Protein AF-A0A4E9FHP2-F1 (afdb_monomer)

Foldseek 3Di:
DAQPPDPVSVVVVLVCVLVVNDDLVNQFHQPFFDDPVRHGDGDPVVSVVRSVVSVVVNVVVVVVVVVVVVVVVVVVVVVCVVCVVVVVVVVVVVVVVVVVDPQCVDDPPCSVVVCVVVVVVQVPDPQWDQDPPVGTDGVCVVDPDPVVVVVVVVVVVVVVVVVVVVVVVVVVVVVVVVVVVVVVVVVVVCVPPDPPPPDDPDPDDDDDDDDD

Secondary structure (DSSP, 8-state):
--TTSSHHHHHHHHHHHHTT---GGGG--EEEEETTTTEEEE-HHHHHHHHHHHHHHHHHHHHHHHHHHHHHHHHHHHHHHHHHHHHHHHHHHHHHHHHHSGGGSS-TTTHHHHHHHHHHHHHH-TTEE--SSSS-EEHHHHS--HHHHHHHHHHHHHHHHHHHHHHHHHHHHHHHHHHHHHHHHHHHHHHHS-----S--PPP--------

Sequence (212 aa):
MLKFCSIGITFRNLYWSFYGYLAPWDYKLVVGNAGPNQEPIEHPLTNYAGEITIAIFHIAVVITLLNLMISMLVRTADTVLKNEDQEWKFTRCQIYSEYFDWFTAIPPPFNLIYNTTCGLYRLFSNKFKFVYPDLWIPVQIWNPSVNDVIEQDFLYLKLMRLLFERYRFAEEYHYQTAMKDDADRFIYKEKHTRPLLSFMNSPPISHKMITY

InterPro domains:
  IPR002153 Transient receptor potential channel, canonical [PR01097] (55-76)
  IPR002153 Transient receptor potential channel, canonical [PR01097] (77-90)
  IPR002153 Transient receptor potential channel, canonical [PR01097] (105-118)
  IPR002153 Transient receptor potential channel, canonical [PTHR10117] (4-183)

Solvent-accessible surface area (backbone atoms only — not comparable to full-atom values): 12732 Å² total; per-residue (Å²): 130,79,61,76,78,44,74,70,49,33,50,54,49,51,54,45,36,75,78,63,73,57,56,84,87,71,62,73,50,69,88,49,59,51,72,98,81,54,44,75,41,81,47,68,71,59,31,55,54,49,53,52,52,53,51,50,50,51,53,51,51,52,54,52,51,52,54,49,51,52,53,52,50,52,57,51,48,57,57,46,64,76,43,42,69,61,54,51,50,49,53,52,50,51,56,51,54,58,56,70,40,82,86,53,80,46,63,85,79,58,32,62,62,52,53,53,53,51,50,51,54,45,72,76,33,94,57,48,44,79,45,87,89,62,60,75,38,50,46,60,75,78,61,56,59,70,66,60,53,53,51,50,50,52,52,49,54,53,50,50,52,52,51,50,50,52,48,51,54,52,50,55,49,49,54,53,49,53,53,47,53,53,50,53,51,50,54,53,48,57,73,72,43,78,83,77,88,82,78,82,95,68,82,86,85,86,78,83,91,82,84,135

pLDDT: mean 81.8, std 13.97, range [37.59, 98.12]

Mean predicted aligned error: 14.04 Å

Radius of gyration: 41.47 Å; Cα contacts (8 Å, |Δi|>4): 79; chains: 1; bounding box: 96×74×126 Å

Organism: Brugia malayi (NCBI:txid6279)

Structure (mmCIF, N/CA/C/O backbone):
data_AF-A0A4E9FHP2-F1
#
_entry.id   AF-A0A4E9FHP2-F1
#
loop_
_atom_site.group_PDB
_atom_site.id
_atom_site.type_symbol
_atom_site.label_atom_id
_atom_site.label_alt_id
_atom_site.label_comp_id
_atom_site.label_asym_id
_atom_site.label_entity_id
_atom_site.label_seq_id
_atom_site.pdbx_PDB_ins_code
_atom_site.Cartn_x
_atom_site.Cartn_y
_atom_site.Cartn_z
_atom_site.occupancy
_atom_site.B_iso_or_equiv
_atom_site.auth_seq_id
_atom_site.auth_comp_id
_atom_site.auth_asym_id
_atom_site.auth_atom_id
_atom_site.pdbx_PDB_model_num
ATOM 1 N N . MET A 1 1 ? 8.405 -4.512 -46.852 1.00 48.81 1 MET A N 1
ATOM 2 C CA . MET A 1 1 ? 7.602 -3.462 -46.182 1.00 48.81 1 MET A CA 1
ATOM 3 C C . MET A 1 1 ? 8.559 -2.581 -45.391 1.00 48.81 1 MET A C 1
ATOM 5 O O . MET A 1 1 ? 9.279 -3.116 -44.560 1.00 48.81 1 MET A O 1
ATOM 9 N N . LEU A 1 2 ? 8.646 -1.281 -45.690 1.00 58.31 2 LEU A N 1
ATOM 10 C CA . LEU A 1 2 ? 9.602 -0.374 -45.038 1.00 58.31 2 LEU A CA 1
ATOM 11 C C . LEU A 1 2 ? 9.199 -0.145 -43.574 1.00 58.31 2 LEU A C 1
ATOM 13 O O . LEU A 1 2 ? 8.219 0.545 -43.296 1.00 58.31 2 LEU A O 1
ATOM 17 N N . LYS A 1 3 ? 9.943 -0.738 -42.636 1.00 67.06 3 LYS A N 1
ATOM 18 C CA . LYS A 1 3 ? 9.635 -0.688 -41.197 1.00 67.06 3 LYS A CA 1
ATOM 19 C C . LYS A 1 3 ? 9.944 0.671 -40.552 1.00 67.06 3 LYS A C 1
ATOM 21 O O . LYS A 1 3 ? 9.362 0.988 -39.522 1.00 67.06 3 LYS A O 1
ATOM 26 N N . PHE A 1 4 ? 10.780 1.501 -41.177 1.00 73.19 4 PHE A N 1
ATOM 27 C CA . PHE A 1 4 ? 11.223 2.789 -40.621 1.00 73.19 4 PHE A CA 1
ATOM 28 C C . PHE A 1 4 ? 10.957 3.976 -41.560 1.00 73.19 4 PHE A C 1
ATOM 30 O O . PHE A 1 4 ? 11.774 4.878 -41.684 1.00 73.19 4 PHE A O 1
ATOM 37 N N . CYS A 1 5 ? 9.818 3.962 -42.264 1.00 75.38 5 CYS A N 1
ATOM 38 C CA . CYS A 1 5 ? 9.463 4.999 -43.246 1.00 75.38 5 CYS A CA 1
ATOM 39 C C . CYS A 1 5 ? 8.713 6.200 -42.638 1.00 75.38 5 CYS A C 1
ATOM 41 O O . CYS A 1 5 ? 8.875 7.327 -43.094 1.00 75.38 5 CYS A O 1
ATOM 43 N N . SER A 1 6 ? 7.903 5.979 -41.600 1.00 83.62 6 SER A N 1
ATOM 44 C CA . SER A 1 6 ? 7.114 7.027 -40.941 1.00 83.62 6 SER A CA 1
ATOM 45 C C . SER A 1 6 ? 7.322 6.973 -39.437 1.00 83.62 6 SER A C 1
ATOM 47 O O . SER A 1 6 ? 7.397 5.883 -38.871 1.00 83.62 6 SER A O 1
ATOM 49 N N . ILE A 1 7 ? 7.347 8.138 -38.785 1.00 87.25 7 ILE A N 1
ATOM 50 C CA . ILE A 1 7 ? 7.563 8.266 -37.339 1.00 87.25 7 ILE A CA 1
ATOM 51 C C . ILE A 1 7 ? 6.613 7.381 -36.517 1.00 87.25 7 ILE A C 1
ATOM 53 O O . ILE A 1 7 ? 7.047 6.724 -35.575 1.00 87.25 7 ILE A O 1
ATOM 57 N N . GLY A 1 8 ? 5.339 7.277 -36.913 1.00 87.75 8 GLY A N 1
ATOM 58 C CA . GLY A 1 8 ? 4.358 6.443 -36.209 1.00 87.75 8 GLY A CA 1
ATOM 59 C C . GLY A 1 8 ? 4.610 4.940 -36.372 1.00 87.75 8 GLY A C 1
ATOM 60 O O . GLY A 1 8 ? 4.436 4.168 -35.430 1.00 87.75 8 GLY A O 1
ATOM 61 N N . ILE A 1 9 ? 5.070 4.516 -37.553 1.00 83.19 9 ILE A N 1
ATOM 62 C CA . ILE A 1 9 ? 5.411 3.113 -37.832 1.00 83.19 9 ILE A CA 1
ATOM 63 C C . ILE A 1 9 ? 6.708 2.746 -37.103 1.00 83.19 9 ILE A C 1
ATOM 65 O O . ILE A 1 9 ? 6.783 1.677 -36.501 1.00 83.19 9 ILE A O 1
ATOM 69 N N . THR A 1 10 ? 7.680 3.661 -37.085 1.00 85.94 10 THR A N 1
ATOM 70 C CA . THR A 1 10 ? 8.925 3.534 -36.324 1.00 85.94 10 THR A CA 1
ATOM 71 C C . THR A 1 10 ? 8.650 3.395 -34.829 1.00 85.94 10 THR A C 1
ATOM 73 O O . THR A 1 10 ? 9.160 2.463 -34.218 1.00 85.94 10 THR A O 1
ATOM 76 N N . PHE A 1 11 ? 7.793 4.241 -34.246 1.00 87.44 11 PHE A N 1
ATOM 77 C CA . PHE A 1 11 ? 7.420 4.146 -32.830 1.00 87.44 11 PHE A CA 1
ATOM 78 C C . PHE A 1 11 ? 6.742 2.811 -32.497 1.00 87.44 11 PHE A C 1
ATOM 80 O O . PHE A 1 11 ? 7.121 2.142 -31.538 1.00 87.44 11 PHE A O 1
ATOM 87 N N . ARG A 1 12 ? 5.782 2.376 -33.325 1.00 86.31 12 ARG A N 1
ATOM 88 C CA . ARG A 1 12 ? 5.119 1.075 -33.157 1.00 86.31 12 ARG A CA 1
ATOM 89 C C . ARG A 1 12 ? 6.116 -0.084 -33.224 1.00 86.31 12 ARG A C 1
ATOM 91 O O . ARG A 1 12 ? 6.028 -1.008 -32.424 1.00 86.31 12 ARG A O 1
ATOM 98 N N . ASN A 1 13 ? 7.060 -0.038 -34.159 1.00 84.81 13 ASN A N 1
ATOM 99 C CA . ASN A 1 13 ? 8.078 -1.076 -34.295 1.00 84.81 13 ASN A CA 1
ATOM 100 C C . ASN A 1 13 ? 9.063 -1.062 -33.123 1.00 84.81 13 ASN A C 1
ATOM 102 O O . ASN A 1 13 ? 9.437 -2.126 -32.647 1.00 84.81 13 ASN A O 1
ATOM 106 N N . LEU A 1 14 ? 9.408 0.113 -32.595 1.00 85.75 14 LEU A N 1
ATOM 107 C CA . LEU A 1 14 ? 10.237 0.251 -31.399 1.00 85.75 14 LEU A CA 1
ATOM 108 C C . LEU A 1 14 ? 9.550 -0.314 -30.146 1.00 85.75 14 LEU A C 1
ATOM 110 O O . LEU A 1 14 ? 10.191 -0.992 -29.347 1.00 85.75 14 LEU A O 1
ATOM 114 N N . TYR A 1 15 ? 8.238 -0.095 -30.011 1.00 87.25 15 TYR A N 1
ATOM 115 C CA . TYR A 1 15 ? 7.423 -0.678 -28.943 1.00 87.25 15 TYR A CA 1
ATOM 116 C C . TYR A 1 15 ? 7.427 -2.210 -28.992 1.00 87.25 15 TYR A C 1
ATOM 118 O O . TYR A 1 15 ? 7.714 -2.857 -27.991 1.00 87.25 15 TYR A O 1
ATOM 126 N N . TRP A 1 16 ? 7.176 -2.814 -30.156 1.00 85.75 16 TRP A N 1
ATOM 127 C CA . TRP A 1 16 ? 7.244 -4.276 -30.285 1.00 85.75 16 TRP A CA 1
ATOM 128 C C . TRP A 1 16 ? 8.666 -4.811 -30.099 1.00 85.75 16 TRP A C 1
ATOM 130 O O . TRP A 1 16 ? 8.856 -5.891 -29.539 1.00 85.75 16 TRP A O 1
ATOM 140 N N . SER A 1 17 ? 9.668 -4.025 -30.493 1.00 84.06 17 SER A N 1
ATOM 141 C CA . SER A 1 17 ? 11.076 -4.339 -30.261 1.00 84.06 17 SER A CA 1
ATOM 142 C C . SER A 1 17 ? 11.430 -4.382 -28.771 1.00 84.06 17 SER A C 1
ATOM 144 O O . SER A 1 17 ? 12.246 -5.201 -28.363 1.00 84.06 17 SER A O 1
ATOM 146 N N . PHE A 1 18 ? 10.788 -3.564 -27.926 1.00 84.94 18 PHE A N 1
ATOM 147 C CA . PHE A 1 18 ? 10.986 -3.605 -26.471 1.00 84.94 18 PHE A CA 1
ATOM 148 C C . PHE A 1 18 ? 10.675 -4.987 -25.873 1.00 84.94 18 PHE A C 1
ATOM 150 O O . PHE A 1 18 ? 11.369 -5.437 -24.967 1.00 84.94 18 PHE A O 1
ATOM 157 N N . TYR A 1 19 ? 9.683 -5.687 -26.426 1.00 85.31 19 TYR A N 1
ATOM 158 C CA . TYR A 1 19 ? 9.313 -7.047 -26.022 1.00 85.31 19 TYR A CA 1
ATOM 159 C C . TYR A 1 19 ? 10.083 -8.146 -26.778 1.00 85.31 19 TYR A C 1
ATOM 161 O O . TYR A 1 19 ? 9.776 -9.324 -26.614 1.00 85.31 19 TYR A O 1
ATOM 169 N N . GLY A 1 20 ? 11.066 -7.787 -27.611 1.00 83.25 20 GLY A N 1
ATOM 170 C CA . GLY A 1 20 ? 11.894 -8.741 -28.354 1.00 83.25 20 GLY A CA 1
ATOM 171 C C . GLY A 1 20 ? 11.272 -9.276 -29.649 1.00 83.25 20 GLY A C 1
ATOM 172 O O . GLY A 1 20 ? 11.767 -10.259 -30.192 1.00 83.25 20 GLY A O 1
ATOM 173 N N . TYR A 1 21 ? 10.215 -8.647 -30.176 1.00 82.19 21 TYR A N 1
ATOM 174 C CA . TYR A 1 21 ? 9.555 -9.096 -31.414 1.00 82.19 21 TYR A CA 1
ATOM 175 C C . TYR A 1 21 ? 10.224 -8.608 -32.712 1.00 82.19 21 TYR A C 1
ATOM 177 O O . TYR A 1 21 ? 9.735 -8.930 -33.794 1.00 82.19 21 TYR A O 1
ATOM 185 N N . LEU A 1 22 ? 11.325 -7.846 -32.648 1.00 78.69 22 LEU A N 1
ATOM 186 C CA . LEU A 1 22 ? 12.114 -7.479 -33.830 1.00 78.69 22 LEU A CA 1
ATOM 187 C C . LEU A 1 22 ? 13.479 -8.169 -33.808 1.00 78.69 22 LEU A C 1
ATOM 189 O O . LEU A 1 22 ? 14.300 -7.944 -32.918 1.00 78.69 22 LEU A O 1
ATOM 193 N N . ALA A 1 23 ? 13.734 -8.980 -34.831 1.00 72.94 23 ALA A N 1
ATOM 194 C CA . ALA A 1 23 ? 15.011 -9.653 -34.993 1.00 72.94 23 ALA A CA 1
ATOM 195 C C . ALA A 1 23 ? 16.058 -8.775 -35.719 1.00 72.94 23 ALA A C 1
ATOM 197 O O . ALA A 1 23 ? 15.688 -7.899 -36.498 1.00 72.94 23 ALA A O 1
ATOM 198 N N . PRO A 1 24 ? 17.371 -9.019 -35.536 1.00 67.88 24 PRO A N 1
ATOM 199 C CA . PRO A 1 24 ? 18.443 -8.270 -36.209 1.00 67.88 24 PRO A CA 1
ATOM 200 C C . PRO A 1 24 ? 18.314 -8.205 -37.738 1.00 67.88 24 PRO A C 1
ATOM 202 O O . PRO A 1 24 ? 18.468 -7.154 -38.350 1.00 67.88 24 PRO A O 1
ATOM 205 N N . TRP A 1 25 ? 17.936 -9.319 -38.363 1.00 68.44 25 TRP A N 1
ATOM 206 C CA . TRP A 1 25 ? 17.743 -9.421 -39.815 1.00 68.44 25 TRP A CA 1
ATOM 207 C C . TRP A 1 25 ? 16.515 -8.661 -40.333 1.00 68.44 25 TRP A C 1
ATOM 209 O O . TRP A 1 25 ? 16.355 -8.454 -41.535 1.00 68.44 25 TRP A O 1
ATOM 219 N N . ASP A 1 26 ? 15.643 -8.229 -39.428 1.00 72.56 26 ASP A N 1
ATOM 220 C CA . ASP A 1 26 ? 14.394 -7.556 -39.737 1.00 72.56 26 ASP A CA 1
ATOM 221 C C . ASP A 1 26 ? 14.542 -6.028 -39.844 1.00 72.56 26 ASP A C 1
ATOM 223 O O . ASP A 1 26 ? 13.565 -5.364 -40.203 1.00 72.56 26 ASP A O 1
ATOM 227 N N . TYR A 1 27 ? 15.734 -5.474 -39.572 1.00 69.81 27 TYR A N 1
ATOM 228 C CA . TYR A 1 27 ? 16.029 -4.033 -39.578 1.00 69.81 27 TYR A CA 1
ATOM 229 C C . TYR A 1 27 ? 16.463 -3.463 -40.934 1.00 69.81 27 TYR A C 1
ATOM 231 O O . TYR A 1 27 ? 16.819 -2.291 -41.003 1.00 69.81 27 TYR A O 1
ATOM 239 N N . LYS A 1 28 ? 16.417 -4.250 -42.016 1.00 70.88 28 LYS A N 1
ATOM 240 C CA . LYS A 1 28 ? 16.894 -3.845 -43.348 1.00 70.88 28 LYS A CA 1
ATOM 241 C C . LYS A 1 28 ? 16.339 -2.476 -43.778 1.00 70.88 28 LYS A C 1
ATOM 243 O O . LYS A 1 28 ? 15.134 -2.322 -44.011 1.00 70.88 28 LYS A O 1
ATOM 248 N N . LEU A 1 29 ? 17.230 -1.494 -43.912 1.00 74.31 29 LEU A N 1
ATOM 249 C CA . LEU A 1 29 ? 16.921 -0.133 -44.335 1.00 74.31 29 LEU A CA 1
ATOM 250 C C . LEU A 1 29 ? 17.106 -0.024 -45.851 1.00 74.31 29 LEU A C 1
ATOM 252 O O . LEU A 1 29 ? 18.198 -0.186 -46.387 1.00 74.31 29 LEU A O 1
ATOM 256 N N . VAL A 1 30 ? 16.022 0.281 -46.557 1.00 71.62 30 VAL A N 1
ATOM 257 C CA . VAL A 1 30 ? 16.079 0.647 -47.976 1.00 71.62 30 VAL A CA 1
ATOM 258 C C . VAL A 1 30 ? 15.923 2.159 -48.051 1.00 71.62 30 VAL A C 1
ATOM 260 O O . VAL A 1 30 ? 14.873 2.692 -47.696 1.00 71.62 30 VAL A O 1
ATOM 263 N N . VAL A 1 31 ? 16.990 2.842 -48.466 1.00 70.88 31 VAL A N 1
ATOM 264 C CA . VAL A 1 31 ? 17.086 4.316 -48.467 1.00 70.88 31 VAL A CA 1
ATOM 265 C C . VAL A 1 31 ? 16.787 4.900 -49.853 1.00 70.88 31 VAL A C 1
ATOM 267 O O . VAL A 1 31 ? 16.533 6.093 -49.984 1.00 70.88 31 VAL A O 1
ATOM 270 N N . GLY A 1 32 ? 16.753 4.061 -50.890 1.00 70.25 32 GLY A N 1
ATOM 271 C CA . GLY A 1 32 ? 16.405 4.471 -52.243 1.00 70.25 32 GLY A CA 1
ATOM 272 C C . GLY A 1 32 ? 16.197 3.287 -53.182 1.00 70.25 32 GLY A C 1
ATOM 273 O O . GLY A 1 32 ? 16.675 2.179 -52.933 1.00 70.25 32 GLY A O 1
ATOM 274 N N . ASN A 1 33 ? 15.481 3.552 -54.271 1.00 78.69 33 ASN A N 1
ATOM 275 C CA . ASN A 1 33 ? 15.314 2.630 -55.389 1.00 78.69 33 ASN A CA 1
ATOM 276 C C . ASN A 1 33 ? 16.189 3.111 -56.559 1.00 78.69 33 ASN A C 1
ATOM 278 O O . ASN A 1 33 ? 16.273 4.321 -56.782 1.00 78.69 33 ASN A O 1
ATOM 282 N N . ALA A 1 34 ? 16.799 2.211 -57.334 1.00 70.75 34 ALA A N 1
ATOM 283 C CA . ALA A 1 34 ? 17.470 2.578 -58.590 1.00 70.75 34 ALA A CA 1
ATOM 284 C C . ALA A 1 34 ? 17.141 1.634 -59.746 1.00 70.75 34 ALA A C 1
ATOM 286 O O . ALA A 1 34 ? 16.578 0.555 -59.575 1.00 70.75 34 ALA A O 1
ATOM 287 N N . GLY A 1 35 ? 17.515 2.084 -60.944 1.00 72.62 35 GLY A N 1
ATOM 288 C CA . GLY A 1 35 ? 17.275 1.399 -62.207 1.00 72.62 35 GLY A CA 1
ATOM 289 C C . GLY A 1 35 ? 15.920 1.748 -62.840 1.00 72.62 35 GLY A C 1
ATOM 290 O O . GLY A 1 35 ? 15.098 2.425 -62.218 1.00 72.62 35 GLY A O 1
ATOM 291 N N . PRO A 1 36 ? 15.665 1.281 -64.078 1.00 67.88 36 PRO A N 1
ATOM 292 C CA . PRO A 1 36 ? 14.413 1.525 -64.806 1.00 67.88 36 PRO A CA 1
ATOM 293 C C . PRO A 1 36 ? 13.178 0.930 -64.110 1.00 67.88 36 PRO A C 1
ATOM 295 O O . PRO A 1 36 ? 12.076 1.444 -64.269 1.00 67.88 36 PRO A O 1
ATOM 298 N N . ASN A 1 37 ? 13.379 -0.125 -63.311 1.00 75.00 37 ASN A N 1
ATOM 299 C CA . ASN A 1 37 ? 12.332 -0.878 -62.615 1.00 75.00 37 ASN A CA 1
ATOM 300 C C . ASN A 1 37 ? 12.136 -0.456 -61.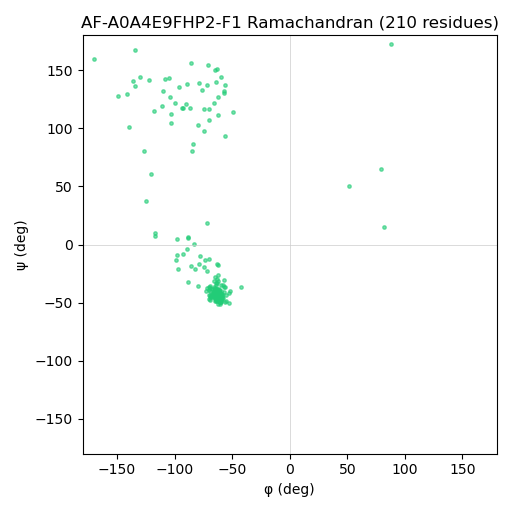143 1.00 75.00 37 ASN A C 1
ATOM 302 O O . ASN A 1 37 ? 11.349 -1.083 -60.441 1.00 75.00 37 ASN A O 1
ATOM 306 N N . GLN A 1 38 ? 12.838 0.586 -60.668 1.00 70.12 38 GLN A N 1
ATOM 307 C CA 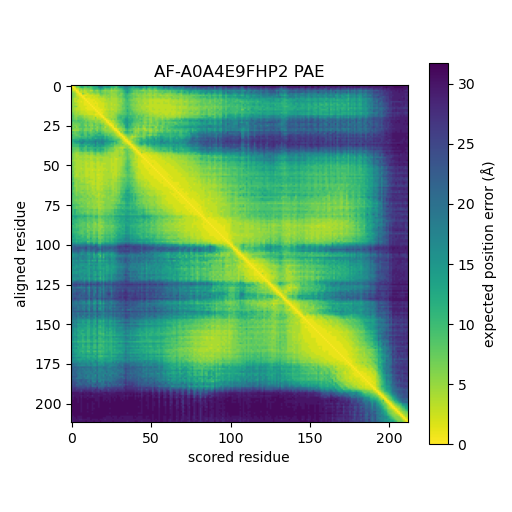. GLN A 1 38 ? 12.790 1.069 -59.277 1.00 70.12 38 GLN A CA 1
ATOM 308 C C . GLN A 1 38 ? 13.012 -0.038 -58.227 1.00 70.12 38 GLN A C 1
ATOM 310 O O . GLN A 1 38 ? 12.251 -0.158 -57.264 1.00 70.12 38 GLN A O 1
ATOM 315 N N . GLU A 1 39 ? 14.073 -0.829 -58.377 1.00 74.31 39 GLU A N 1
ATOM 316 C CA . GLU A 1 39 ? 14.383 -1.886 -57.414 1.00 74.31 39 GLU A CA 1
ATOM 317 C C . GLU A 1 39 ? 15.051 -1.308 -56.153 1.00 74.31 39 GLU A C 1
ATOM 319 O O . GLU A 1 39 ? 15.886 -0.401 -56.260 1.00 74.31 39 GLU A O 1
ATOM 324 N N . PRO A 1 40 ? 14.684 -1.795 -54.953 1.00 71.88 40 PRO A N 1
ATOM 325 C CA . PRO A 1 40 ? 15.243 -1.317 -53.694 1.00 71.88 40 PRO A CA 1
ATOM 326 C C . PRO A 1 40 ? 16.735 -1.649 -53.596 1.00 71.88 40 PRO A C 1
ATOM 328 O O . PRO A 1 40 ? 17.117 -2.818 -53.637 1.00 71.88 40 PRO A O 1
ATOM 331 N N . ILE A 1 41 ? 17.577 -0.626 -53.430 1.00 74.44 41 ILE A N 1
ATOM 332 C CA . ILE A 1 41 ? 19.026 -0.801 -53.296 1.00 74.44 41 ILE A CA 1
ATOM 333 C C . ILE A 1 41 ? 19.386 -0.985 -51.828 1.00 74.44 41 ILE A C 1
ATOM 335 O O . ILE A 1 41 ? 18.911 -0.266 -50.943 1.00 74.44 41 ILE A O 1
ATOM 339 N N . GLU A 1 42 ? 20.294 -1.918 -51.578 1.00 73.62 42 GLU A N 1
ATOM 340 C CA . GLU A 1 42 ? 20.877 -2.124 -50.263 1.00 73.62 42 GLU A CA 1
ATOM 341 C C . GLU A 1 42 ? 22.130 -1.268 -50.092 1.00 73.62 42 GLU A C 1
ATOM 343 O O . GLU A 1 42 ? 23.108 -1.405 -50.827 1.00 73.62 42 GLU A O 1
ATOM 348 N N . HIS A 1 43 ? 22.114 -0.399 -49.083 1.00 82.31 43 HIS A N 1
ATOM 349 C CA . HIS A 1 43 ? 23.291 0.349 -48.662 1.00 82.31 43 HIS A CA 1
ATOM 350 C C . HIS A 1 43 ? 23.854 -0.288 -47.384 1.00 82.31 43 HIS A C 1
ATOM 352 O O . HIS A 1 43 ? 23.281 -0.087 -46.309 1.00 82.31 43 HIS A O 1
ATOM 358 N N . PRO A 1 44 ? 24.968 -1.045 -47.457 1.00 82.00 44 PRO A N 1
ATOM 359 C CA . PRO A 1 44 ? 25.477 -1.797 -46.309 1.00 82.00 44 PRO A CA 1
ATOM 360 C C . PRO A 1 44 ? 25.856 -0.874 -45.148 1.00 82.00 44 PRO A C 1
ATOM 362 O O . PRO A 1 44 ? 25.527 -1.160 -44.002 1.00 82.00 44 PRO A O 1
ATOM 365 N N . LEU A 1 45 ? 26.463 0.282 -45.441 1.00 85.00 45 LEU A N 1
ATOM 366 C CA . LEU A 1 45 ? 26.847 1.264 -44.425 1.00 85.00 45 LEU A CA 1
ATOM 367 C C . LEU A 1 45 ? 25.638 1.795 -43.639 1.00 85.00 45 LEU A C 1
ATOM 369 O O . LEU A 1 45 ? 25.702 1.918 -42.417 1.00 85.00 45 LEU A O 1
ATOM 373 N N . THR A 1 46 ? 24.523 2.071 -44.317 1.00 84.25 46 THR A N 1
ATOM 374 C CA . THR A 1 46 ? 23.309 2.560 -43.653 1.00 84.25 46 THR A CA 1
ATOM 375 C C . THR A 1 46 ? 22.621 1.465 -42.844 1.00 84.25 46 THR A C 1
ATOM 377 O O . THR A 1 46 ? 22.158 1.742 -41.740 1.00 84.25 46 THR A O 1
ATO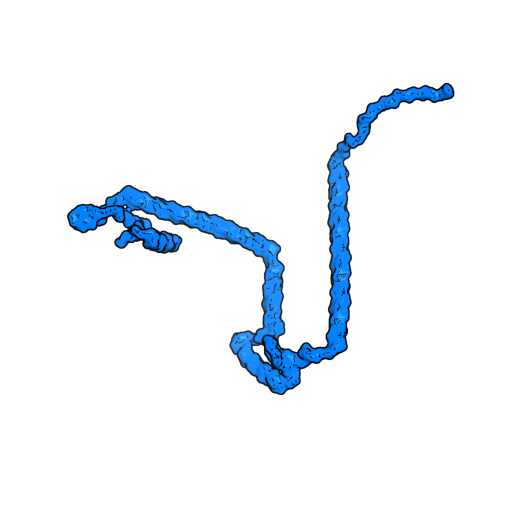M 380 N N . ASN A 1 47 ? 22.609 0.224 -43.341 1.00 82.31 47 ASN A N 1
ATOM 381 C CA . ASN A 1 47 ? 22.074 -0.923 -42.603 1.00 82.31 47 ASN A CA 1
ATOM 382 C C . ASN A 1 47 ? 22.834 -1.152 -41.290 1.00 82.31 47 ASN A C 1
ATOM 384 O O . ASN A 1 47 ? 22.211 -1.185 -40.230 1.00 82.31 47 ASN A O 1
ATOM 388 N N . TYR A 1 48 ? 24.169 -1.194 -41.338 1.00 84.94 48 TYR A N 1
ATOM 389 C CA . TYR A 1 48 ? 24.991 -1.360 -40.135 1.00 84.94 48 TYR A CA 1
ATOM 390 C C . TYR A 1 48 ? 24.802 -0.221 -39.126 1.00 84.94 48 TYR A C 1
ATOM 392 O O . TYR A 1 48 ? 24.687 -0.467 -37.925 1.00 84.94 48 TYR A O 1
ATOM 400 N N . ALA A 1 49 ? 24.723 1.029 -39.589 1.00 86.94 49 ALA A N 1
ATOM 401 C CA . ALA A 1 49 ? 24.464 2.167 -38.707 1.00 86.94 49 ALA A CA 1
ATOM 402 C C . ALA A 1 49 ? 23.080 2.081 -38.029 1.00 86.94 49 ALA A C 1
ATOM 404 O O . ALA A 1 49 ? 22.945 2.411 -36.846 1.00 86.94 49 ALA A O 1
ATOM 405 N N . GLY A 1 50 ? 22.059 1.609 -38.753 1.00 84.12 50 GLY A N 1
ATOM 406 C CA . GLY A 1 50 ? 20.713 1.381 -38.223 1.00 84.12 50 GLY A CA 1
ATOM 407 C C . GLY A 1 50 ? 20.666 0.288 -37.157 1.00 84.12 50 GLY A C 1
ATOM 408 O O . GLY A 1 50 ? 20.106 0.506 -36.081 1.00 84.12 50 GLY A O 1
ATOM 409 N N . GLU A 1 51 ? 21.309 -0.852 -37.420 1.00 84.06 51 GLU A N 1
ATOM 410 C CA . GLU A 1 51 ? 21.419 -1.967 -36.471 1.00 84.06 51 GLU A CA 1
ATOM 411 C C . GLU A 1 51 ? 22.098 -1.537 -35.163 1.00 84.06 51 GLU A C 1
ATOM 413 O O . GLU A 1 51 ? 21.567 -1.784 -34.078 1.00 84.06 51 GLU A O 1
ATOM 418 N N . ILE A 1 52 ? 23.227 -0.823 -35.251 1.00 88.62 52 ILE A N 1
ATOM 419 C CA . ILE A 1 52 ? 23.957 -0.324 -34.075 1.00 88.62 52 ILE A CA 1
ATOM 420 C C . ILE A 1 52 ? 23.104 0.670 -33.275 1.00 88.62 52 ILE A C 1
ATOM 422 O O . ILE A 1 52 ? 23.061 0.598 -32.047 1.00 88.62 52 ILE A O 1
ATOM 426 N N . THR A 1 53 ? 22.391 1.576 -33.950 1.00 87.81 53 THR A N 1
ATOM 427 C CA . THR A 1 53 ? 21.554 2.587 -33.282 1.00 87.81 53 THR A CA 1
ATOM 428 C C . THR A 1 53 ? 20.424 1.941 -32.478 1.00 87.81 53 THR A C 1
ATOM 430 O O . THR A 1 53 ? 20.181 2.318 -31.330 1.00 87.81 53 THR A O 1
ATOM 433 N N . ILE A 1 54 ? 19.759 0.931 -33.047 1.00 85.31 54 ILE A N 1
ATOM 434 C CA . ILE A 1 54 ? 18.678 0.202 -32.371 1.00 85.31 54 ILE A CA 1
ATOM 435 C C . ILE A 1 54 ? 19.235 -0.662 -31.230 1.00 85.31 54 ILE A C 1
ATOM 437 O O . ILE A 1 54 ? 18.650 -0.694 -30.147 1.00 85.31 54 ILE A O 1
ATOM 441 N N . ALA A 1 55 ? 20.395 -1.298 -31.418 1.00 86.88 55 ALA A N 1
ATOM 442 C CA . ALA A 1 55 ? 21.057 -2.064 -30.364 1.00 86.88 55 ALA A CA 1
ATOM 443 C C . ALA A 1 55 ? 21.417 -1.187 -29.150 1.00 86.88 55 ALA A C 1
ATOM 445 O O . ALA A 1 55 ? 21.103 -1.544 -28.013 1.00 86.88 55 ALA A O 1
ATOM 446 N N . ILE A 1 56 ? 22.009 -0.009 -29.382 1.00 91.69 56 ILE A N 1
ATOM 447 C CA . ILE A 1 56 ? 22.344 0.950 -28.317 1.00 91.69 56 ILE A CA 1
ATOM 448 C C . ILE A 1 56 ? 21.077 1.455 -27.621 1.00 91.69 56 ILE A C 1
ATOM 450 O O . ILE A 1 56 ? 21.056 1.535 -26.392 1.00 91.69 56 ILE A O 1
ATOM 454 N N . PHE A 1 57 ? 20.009 1.745 -28.374 1.00 89.56 57 PHE A N 1
ATOM 455 C CA . PHE A 1 57 ? 18.717 2.122 -27.800 1.00 89.56 57 PHE A CA 1
ATOM 456 C C . PHE A 1 57 ? 18.197 1.048 -26.834 1.00 89.56 57 PHE A C 1
ATOM 458 O O . PHE A 1 57 ? 17.850 1.370 -25.698 1.00 89.56 57 PHE A O 1
ATOM 465 N N . HIS A 1 58 ? 18.193 -0.226 -27.238 1.00 88.69 58 HIS A N 1
ATOM 466 C CA . HIS A 1 58 ? 17.721 -1.313 -26.376 1.00 88.69 58 HIS A CA 1
ATOM 467 C C . HIS A 1 58 ? 18.565 -1.478 -25.115 1.00 88.69 58 HIS A C 1
ATOM 469 O O . HIS A 1 58 ? 18.006 -1.593 -24.024 1.00 88.69 58 HIS A O 1
ATOM 475 N N . ILE A 1 59 ? 19.892 -1.438 -25.242 1.00 91.81 59 ILE A N 1
ATOM 476 C CA . ILE A 1 59 ? 20.805 -1.531 -24.097 1.00 91.81 59 ILE A CA 1
ATOM 477 C C . ILE A 1 59 ? 20.552 -0.374 -23.120 1.00 91.81 59 ILE A C 1
ATOM 479 O O . ILE A 1 59 ? 20.390 -0.603 -21.921 1.00 91.81 59 ILE A O 1
ATOM 483 N N . ALA A 1 60 ? 20.460 0.860 -23.624 1.00 92.94 60 ALA A N 1
ATOM 484 C CA . ALA A 1 60 ? 20.221 2.040 -22.800 1.00 92.94 60 ALA A CA 1
ATOM 485 C C . ALA A 1 60 ? 18.867 1.968 -22.079 1.00 92.94 60 ALA A C 1
ATOM 487 O O . ALA A 1 60 ? 18.798 2.208 -20.872 1.00 92.94 60 ALA A O 1
ATOM 488 N N . VAL A 1 61 ? 17.797 1.592 -22.785 1.00 91.31 61 VAL A N 1
ATOM 489 C CA . VAL A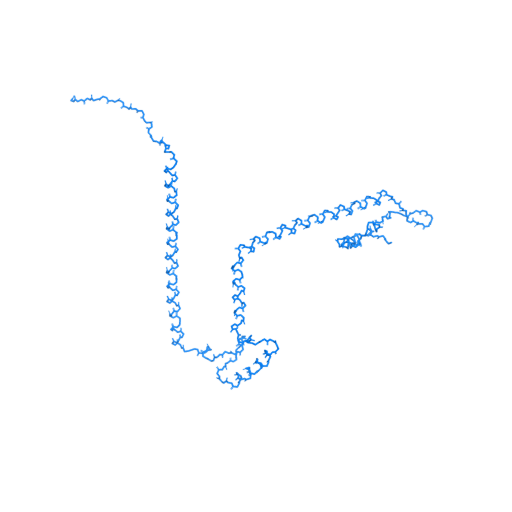 1 61 ? 16.454 1.467 -22.203 1.00 91.31 61 VAL A CA 1
ATOM 490 C C . VAL A 1 61 ? 16.424 0.395 -21.116 1.00 91.31 61 VAL A C 1
ATOM 492 O O . VAL A 1 61 ? 15.931 0.659 -20.025 1.00 91.31 61 VAL A O 1
ATOM 495 N N . VAL A 1 62 ? 16.993 -0.789 -21.354 1.00 91.88 62 VAL A N 1
ATOM 496 C CA . VAL A 1 62 ? 16.990 -1.868 -20.354 1.00 91.88 62 VAL A CA 1
ATOM 497 C C . VAL A 1 62 ? 17.777 -1.468 -19.104 1.00 91.88 62 VAL A C 1
ATOM 499 O O . VAL A 1 62 ? 17.263 -1.602 -17.996 1.00 91.88 62 VAL A O 1
ATOM 502 N N . ILE A 1 63 ? 18.988 -0.924 -19.259 1.00 94.75 63 ILE A N 1
ATOM 503 C CA . ILE A 1 63 ? 19.825 -0.523 -18.116 1.00 94.75 63 ILE A CA 1
ATOM 504 C C . ILE A 1 63 ? 19.152 0.590 -17.305 1.00 94.75 63 ILE A C 1
ATOM 506 O O . ILE A 1 63 ? 19.096 0.515 -16.077 1.00 94.75 63 ILE A O 1
ATOM 510 N N . THR A 1 64 ? 18.624 1.617 -17.975 1.00 95.06 64 THR A N 1
ATOM 511 C CA . THR A 1 64 ? 17.983 2.753 -17.293 1.00 95.06 64 THR A CA 1
ATOM 512 C C . THR A 1 64 ? 16.688 2.351 -16.594 1.00 95.06 64 THR A C 1
ATOM 514 O O . THR A 1 64 ? 16.486 2.739 -15.443 1.00 95.06 64 THR A O 1
ATOM 517 N N . LEU A 1 65 ? 15.841 1.533 -17.231 1.00 94.12 65 LEU A N 1
ATOM 518 C CA . LEU A 1 65 ? 14.607 1.033 -16.621 1.00 94.12 65 LEU A CA 1
ATOM 519 C C . LEU A 1 65 ? 14.886 0.129 -15.424 1.00 94.12 65 LEU A C 1
ATOM 521 O O . LEU A 1 65 ? 14.242 0.290 -14.391 1.00 94.12 65 LEU A O 1
ATOM 525 N N . LEU A 1 66 ? 15.857 -0.783 -15.529 1.00 95.50 66 LEU A N 1
ATOM 526 C CA . LEU A 1 66 ? 16.244 -1.636 -14.406 1.00 95.50 66 LEU A CA 1
ATOM 527 C C . LEU A 1 66 ? 16.761 -0.801 -13.234 1.00 95.50 66 LEU A C 1
ATOM 529 O O . LEU A 1 66 ? 16.331 -1.023 -12.103 1.00 95.50 66 LEU A O 1
ATOM 533 N N . ASN A 1 67 ? 17.616 0.190 -13.503 1.00 95.75 67 ASN A N 1
ATOM 534 C CA . ASN A 1 67 ? 18.152 1.082 -12.477 1.00 95.75 67 ASN A CA 1
ATOM 535 C C . ASN A 1 67 ? 17.052 1.921 -11.798 1.00 95.75 67 ASN A C 1
ATOM 537 O O . ASN A 1 67 ? 17.066 2.122 -10.584 1.00 95.75 67 ASN A O 1
ATOM 541 N N . LEU A 1 68 ? 16.061 2.383 -12.564 1.00 96.12 68 LEU A N 1
ATOM 542 C CA . LEU A 1 68 ? 14.927 3.121 -12.013 1.00 96.12 68 LEU A CA 1
ATOM 543 C C . LEU A 1 68 ? 14.005 2.214 -11.188 1.00 96.12 68 LEU A C 1
ATOM 545 O O . LEU A 1 68 ? 13.579 2.595 -10.098 1.00 96.12 68 LEU A O 1
ATOM 549 N N . MET A 1 69 ? 13.720 1.011 -11.688 1.00 96.56 69 MET A N 1
ATOM 550 C CA . MET A 1 69 ? 12.846 0.049 -11.023 1.00 96.56 69 MET A CA 1
ATOM 551 C C . MET A 1 69 ? 13.435 -0.398 -9.687 1.00 96.56 69 MET A C 1
ATOM 553 O O . MET A 1 69 ? 12.723 -0.377 -8.685 1.00 96.56 69 MET A O 1
ATOM 557 N N . ILE A 1 70 ? 14.728 -0.743 -9.643 1.00 96.06 70 ILE A N 1
ATOM 558 C CA . ILE A 1 70 ? 15.377 -1.126 -8.383 1.00 96.06 70 ILE A CA 1
ATOM 559 C C . ILE A 1 70 ? 15.401 0.045 -7.401 1.00 96.06 70 ILE A C 1
ATOM 561 O O . ILE A 1 70 ? 15.087 -0.140 -6.230 1.00 96.06 70 ILE A O 1
ATOM 565 N N . SER A 1 71 ? 15.683 1.263 -7.875 1.00 96.56 71 SER A N 1
ATOM 566 C CA . SER A 1 71 ? 15.683 2.457 -7.028 1.00 96.56 71 SER A CA 1
ATOM 567 C C . SER A 1 71 ? 14.309 2.714 -6.399 1.00 96.56 71 SER A C 1
ATOM 569 O O . SER A 1 71 ? 14.212 2.931 -5.189 1.00 96.56 71 SER A O 1
ATOM 571 N N . MET A 1 72 ? 13.236 2.642 -7.194 1.00 97.19 72 MET A N 1
ATOM 572 C CA . MET A 1 72 ? 11.872 2.806 -6.693 1.00 97.19 72 MET A CA 1
ATOM 573 C C . MET A 1 72 ? 11.483 1.676 -5.735 1.00 97.19 72 MET A C 1
ATOM 575 O O . MET A 1 72 ? 10.897 1.949 -4.689 1.00 97.19 72 MET A O 1
ATOM 579 N N . LEU A 1 73 ? 11.830 0.430 -6.067 1.00 97.19 73 LEU A N 1
ATOM 580 C CA . LEU A 1 73 ? 11.524 -0.733 -5.240 1.00 97.19 73 LEU A CA 1
ATOM 581 C C . LEU A 1 73 ? 12.185 -0.630 -3.865 1.00 97.19 73 LEU A C 1
ATOM 583 O O . LEU A 1 73 ? 11.499 -0.792 -2.862 1.00 97.19 73 LEU A O 1
ATOM 587 N N . VAL A 1 74 ? 13.483 -0.315 -3.813 1.00 97.12 74 VAL A N 1
ATOM 588 C CA . VAL A 1 74 ? 14.229 -0.172 -2.553 1.00 97.12 74 VAL A CA 1
ATOM 589 C C . VAL A 1 74 ? 13.638 0.951 -1.704 1.00 97.12 74 VAL A C 1
ATOM 591 O O . VAL A 1 74 ? 13.323 0.732 -0.539 1.00 97.12 74 VAL A O 1
ATOM 594 N N . ARG A 1 75 ? 13.376 2.127 -2.294 1.00 96.25 75 ARG A N 1
ATOM 595 C CA . ARG A 1 75 ? 12.787 3.259 -1.558 1.00 96.25 75 ARG A CA 1
ATOM 596 C C . ARG A 1 75 ? 11.420 2.916 -0.961 1.00 96.25 75 ARG A C 1
ATOM 598 O O . ARG A 1 75 ? 11.118 3.296 0.172 1.00 96.25 75 ARG A O 1
ATOM 605 N N . THR A 1 76 ? 10.573 2.240 -1.734 1.00 95.69 76 THR A N 1
ATOM 606 C CA . THR A 1 76 ? 9.251 1.826 -1.259 1.00 95.69 76 THR A CA 1
ATOM 607 C C . THR A 1 76 ? 9.367 0.732 -0.200 1.00 95.69 76 THR A C 1
ATOM 609 O O . THR A 1 76 ? 8.669 0.814 0.805 1.00 95.69 76 THR A O 1
ATOM 612 N N . ALA A 1 77 ? 10.276 -0.234 -0.363 1.00 95.19 77 ALA A N 1
ATOM 613 C CA . ALA A 1 77 ? 10.510 -1.289 0.620 1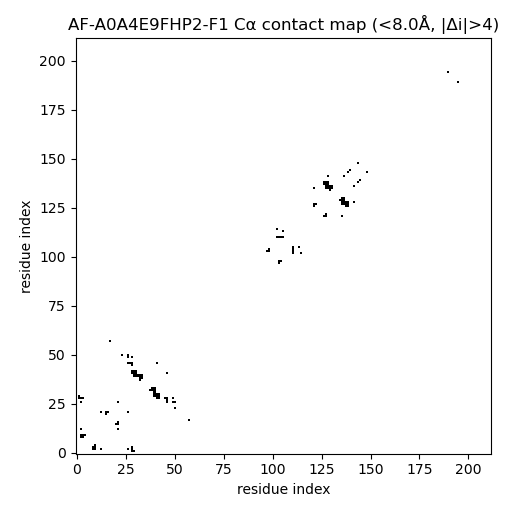.00 95.19 77 ALA A CA 1
ATOM 614 C C . ALA A 1 77 ? 10.975 -0.722 1.969 1.00 95.19 77 ALA A C 1
ATOM 616 O O . ALA A 1 77 ? 10.392 -1.067 2.991 1.00 95.19 77 ALA A O 1
ATOM 617 N N . ASP A 1 78 ? 11.932 0.210 1.980 1.00 95.94 78 ASP A N 1
ATOM 618 C CA . ASP A 1 78 ? 12.392 0.866 3.213 1.00 95.94 78 ASP A CA 1
ATOM 619 C C . ASP A 1 78 ? 11.252 1.606 3.929 1.00 95.94 78 ASP A C 1
ATOM 621 O O . ASP A 1 78 ? 11.135 1.573 5.156 1.00 95.94 78 ASP A O 1
ATOM 625 N N . THR A 1 79 ? 10.380 2.262 3.156 1.00 94.25 79 THR A N 1
ATOM 626 C CA . THR A 1 79 ? 9.223 2.987 3.700 1.00 94.25 79 THR A CA 1
ATOM 627 C C . THR A 1 79 ? 8.213 2.030 4.333 1.00 94.25 79 THR A C 1
ATOM 629 O O . THR A 1 79 ? 7.729 2.302 5.430 1.00 94.25 79 THR A O 1
ATOM 632 N N . VAL A 1 80 ? 7.921 0.907 3.669 1.00 93.38 80 VAL A N 1
ATOM 633 C CA . VAL A 1 80 ? 6.990 -0.117 4.166 1.00 93.38 80 VAL A CA 1
ATOM 634 C C . VAL A 1 80 ? 7.560 -0.818 5.399 1.00 93.38 80 VAL A C 1
ATOM 636 O O . VAL A 1 80 ? 6.868 -0.934 6.404 1.00 93.38 80 VAL A O 1
ATOM 639 N N . LEU A 1 81 ? 8.838 -1.207 5.379 1.00 95.44 81 LEU A N 1
ATOM 640 C CA . LEU A 1 81 ? 9.495 -1.885 6.505 1.00 95.44 81 LEU A CA 1
ATOM 641 C C . LEU A 1 81 ? 9.478 -1.044 7.785 1.00 95.44 81 LEU A C 1
ATOM 643 O O . LEU A 1 81 ? 9.331 -1.583 8.879 1.00 95.44 81 LEU A O 1
ATOM 647 N N . LYS A 1 82 ? 9.580 0.286 7.671 1.00 95.88 82 LYS A N 1
ATOM 648 C CA . LYS A 1 82 ? 9.515 1.183 8.832 1.00 95.88 82 LYS A CA 1
ATOM 649 C C . LYS A 1 82 ? 8.170 1.108 9.573 1.00 95.88 82 LYS A C 1
ATOM 651 O O . LYS A 1 82 ? 8.151 1.295 10.788 1.00 95.88 82 LYS A O 1
ATOM 656 N N . ASN A 1 83 ? 7.074 0.838 8.861 1.00 94.75 83 ASN A N 1
ATOM 657 C CA . ASN A 1 83 ? 5.709 0.863 9.397 1.00 94.75 83 ASN A CA 1
ATOM 658 C C . ASN A 1 83 ? 5.004 -0.509 9.353 1.00 94.75 83 ASN A C 1
ATOM 660 O O . ASN A 1 83 ? 3.815 -0.588 9.665 1.00 94.75 83 ASN A O 1
ATOM 664 N N . GLU A 1 84 ? 5.718 -1.581 8.998 1.00 95.69 84 GLU A N 1
ATOM 665 C CA . GLU A 1 84 ? 5.155 -2.902 8.679 1.00 95.69 84 GLU A CA 1
ATOM 666 C C . GLU A 1 84 ? 4.226 -3.432 9.777 1.00 95.69 84 GLU A C 1
ATOM 668 O O . GLU A 1 84 ? 3.084 -3.806 9.514 1.00 95.69 84 GLU A O 1
ATOM 673 N N . ASP A 1 85 ? 4.690 -3.425 11.026 1.00 95.56 85 ASP A N 1
ATOM 674 C CA . ASP A 1 85 ? 3.933 -3.976 12.151 1.00 95.56 85 ASP A CA 1
ATOM 675 C C . ASP A 1 85 ? 2.645 -3.180 12.427 1.00 95.56 85 ASP A C 1
ATOM 677 O O . ASP A 1 85 ? 1.602 -3.760 12.740 1.00 95.56 85 ASP A O 1
ATOM 681 N N . GLN A 1 86 ? 2.680 -1.853 12.258 1.00 95.06 86 GLN A N 1
ATOM 682 C CA . GLN A 1 86 ? 1.502 -1.002 12.432 1.00 95.06 86 GLN A CA 1
ATOM 683 C C . GLN A 1 86 ? 0.484 -1.233 11.311 1.00 95.06 86 GLN A C 1
ATOM 685 O O . GLN A 1 86 ? -0.702 -1.406 11.596 1.00 95.06 86 GLN A O 1
ATOM 690 N N . GLU A 1 87 ? 0.929 -1.264 10.055 1.00 95.31 87 GLU A N 1
ATOM 691 C CA . GLU A 1 87 ? 0.062 -1.486 8.892 1.00 95.31 87 GLU A CA 1
ATOM 692 C C . GLU A 1 87 ? -0.540 -2.897 8.898 1.00 95.31 87 GLU A C 1
ATOM 694 O O . GLU A 1 87 ? -1.737 -3.068 8.643 1.00 95.31 87 GLU A O 1
ATOM 699 N N . TRP A 1 88 ? 0.247 -3.908 9.277 1.00 95.81 88 TRP A N 1
ATOM 700 C CA . TRP A 1 88 ? -0.225 -5.282 9.427 1.00 95.81 88 TRP A CA 1
ATOM 701 C C . TRP A 1 88 ? -1.284 -5.397 10.523 1.00 95.81 88 TRP A C 1
ATOM 703 O O . TRP A 1 88 ? -2.356 -5.966 10.294 1.00 95.81 88 TRP A O 1
ATOM 713 N N . LYS A 1 89 ? -1.028 -4.825 11.706 1.00 96.75 89 LYS A N 1
ATOM 714 C CA . LYS A 1 89 ? -1.997 -4.830 12.812 1.00 96.75 89 LYS A CA 1
ATOM 715 C C . LYS A 1 89 ? -3.263 -4.065 12.454 1.00 96.75 89 LYS A C 1
ATOM 717 O O . LYS A 1 89 ? -4.349 -4.550 12.761 1.00 96.75 89 LYS A O 1
ATOM 722 N N . PHE A 1 90 ? -3.139 -2.921 11.785 1.00 96.44 90 PHE A N 1
ATOM 723 C CA . PHE A 1 90 ? -4.281 -2.144 11.313 1.00 96.44 90 PHE A CA 1
ATOM 724 C C . PHE A 1 90 ? -5.138 -2.957 10.338 1.00 96.44 90 PHE A C 1
ATOM 726 O O . PHE A 1 90 ? -6.333 -3.126 10.571 1.00 96.44 90 PHE A O 1
ATOM 733 N N . THR A 1 91 ? -4.513 -3.552 9.320 1.00 96.75 91 THR A N 1
ATOM 734 C CA . THR A 1 91 ? -5.198 -4.397 8.331 1.00 96.75 91 THR A CA 1
ATOM 735 C C . THR A 1 91 ? -5.864 -5.600 8.997 1.00 96.75 91 THR A C 1
ATOM 737 O O . THR A 1 91 ? -7.012 -5.927 8.705 1.00 96.75 91 THR A O 1
ATOM 740 N N . ARG A 1 92 ? -5.187 -6.241 9.957 1.00 95.88 92 ARG A N 1
ATOM 741 C CA . ARG A 1 92 ? -5.751 -7.362 10.7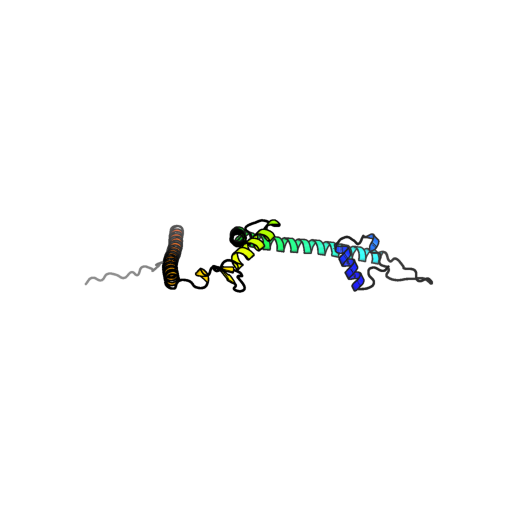19 1.00 95.88 92 ARG A CA 1
ATOM 742 C C . ARG A 1 92 ? -6.979 -6.943 11.528 1.00 95.88 92 ARG A C 1
ATOM 744 O O . ARG A 1 92 ? -7.969 -7.667 11.546 1.00 95.88 92 ARG A O 1
ATOM 751 N N . CYS A 1 93 ? -6.922 -5.791 12.194 1.00 95.94 93 CYS A N 1
ATOM 752 C CA . CYS A 1 93 ? -8.060 -5.244 12.928 1.00 95.94 93 CYS A CA 1
ATOM 753 C C . CYS A 1 93 ? -9.215 -4.868 11.997 1.00 95.94 93 CYS A C 1
ATOM 755 O O . CYS A 1 93 ? -10.360 -5.108 12.361 1.00 95.94 93 CYS A O 1
ATOM 757 N N . GLN A 1 94 ? -8.932 -4.341 10.802 1.00 93.88 94 GLN A N 1
ATOM 758 C CA . GLN A 1 94 ? -9.956 -4.056 9.796 1.00 93.88 94 GLN A CA 1
ATOM 759 C C . GLN A 1 94 ? -10.681 -5.339 9.374 1.00 93.88 94 GLN A C 1
ATOM 761 O O . GLN A 1 94 ? -11.905 -5.394 9.443 1.00 93.88 94 GLN A O 1
ATOM 766 N N . ILE A 1 95 ? -9.935 -6.399 9.053 1.00 90.44 95 ILE A N 1
ATOM 767 C CA . ILE A 1 95 ? -10.513 -7.708 8.719 1.00 90.44 95 ILE A CA 1
ATOM 768 C C . ILE A 1 95 ? -11.368 -8.228 9.882 1.00 90.44 95 ILE A C 1
ATOM 770 O O . ILE A 1 95 ? -12.490 -8.674 9.678 1.00 90.44 95 ILE A O 1
ATOM 774 N N . TYR A 1 96 ? -10.877 -8.152 11.123 1.00 90.69 96 TYR A N 1
ATOM 775 C CA . TYR A 1 96 ? -11.666 -8.567 12.288 1.00 90.69 96 TYR A CA 1
ATOM 776 C C . TYR A 1 96 ? -12.918 -7.710 12.498 1.00 90.69 96 TYR A C 1
ATOM 778 O O . TYR A 1 96 ? -13.949 -8.257 12.880 1.00 90.69 96 TYR A O 1
ATOM 786 N N . SER A 1 97 ? -12.861 -6.408 12.204 1.00 88.31 97 SER A N 1
ATOM 787 C CA . SER A 1 97 ? -14.030 -5.525 12.223 1.00 88.31 97 SER A CA 1
ATOM 788 C C . SER A 1 97 ? -15.110 -6.001 11.254 1.00 88.31 97 SER A C 1
ATOM 790 O O . SER A 1 97 ? -16.274 -6.051 11.635 1.00 88.31 97 SER A O 1
ATOM 792 N N . GLU A 1 98 ? -14.729 -6.426 10.048 1.00 84.88 98 GLU A N 1
ATOM 793 C CA . GLU A 1 98 ? -15.657 -6.962 9.040 1.00 84.88 98 GLU A CA 1
ATOM 794 C C . GLU A 1 98 ? -16.315 -8.287 9.480 1.00 84.88 98 GLU A C 1
ATOM 796 O O . GLU A 1 98 ? -17.442 -8.587 9.080 1.00 84.88 98 GLU A O 1
ATOM 801 N N . TYR A 1 99 ? -15.647 -9.077 10.330 1.00 82.81 99 TYR A N 1
ATOM 802 C CA . TYR A 1 99 ? -16.210 -10.305 10.908 1.00 82.81 99 TYR A CA 1
ATOM 803 C C . TYR A 1 99 ? -17.105 -10.071 12.131 1.00 82.81 99 TYR A C 1
ATOM 805 O O . TYR A 1 99 ? -17.906 -10.948 12.458 1.00 82.81 99 TYR A O 1
ATOM 813 N N . PHE A 1 100 ? -16.983 -8.933 12.824 1.00 82.00 100 PHE A N 1
ATOM 814 C CA . PHE A 1 100 ? -17.895 -8.600 13.925 1.00 82.00 100 PHE A CA 1
ATOM 815 C C . PHE A 1 100 ? -19.297 -8.235 13.425 1.00 82.00 100 PHE A C 1
ATOM 817 O O . PHE A 1 100 ? -20.271 -8.393 14.166 1.00 82.00 100 PHE A O 1
ATOM 824 N N . ASP A 1 101 ? -19.416 -7.810 12.168 1.00 73.88 101 ASP A N 1
ATOM 825 C CA . ASP A 1 101 ? -20.703 -7.520 11.559 1.00 73.88 101 ASP A CA 1
ATOM 826 C C . ASP A 1 101 ? -21.506 -8.796 11.276 1.00 73.88 101 ASP A C 1
ATOM 828 O O . ASP A 1 101 ? -21.019 -9.810 10.770 1.00 73.88 101 ASP A O 1
ATOM 832 N N . TRP A 1 102 ? -22.807 -8.733 11.573 1.00 63.41 102 TRP A N 1
ATOM 833 C CA . TRP A 1 102 ? -23.695 -9.901 11.552 1.00 63.41 102 TRP A CA 1
ATOM 834 C C . TRP A 1 102 ? -23.851 -10.559 10.166 1.00 63.41 102 TRP A C 1
ATOM 836 O O . TRP A 1 102 ? -24.294 -11.706 10.081 1.00 63.41 102 TRP A O 1
ATOM 846 N N . PHE A 1 103 ? -23.501 -9.844 9.094 1.00 63.41 103 PHE A N 1
ATOM 847 C CA . PHE A 1 103 ? -23.688 -10.246 7.697 1.00 63.41 103 PHE A CA 1
ATOM 848 C C . PHE A 1 103 ? -22.655 -11.272 7.185 1.00 63.41 103 PHE A C 1
ATOM 850 O O . PHE A 1 103 ? -22.841 -11.820 6.095 1.00 63.41 103 PHE A O 1
ATOM 857 N N . TH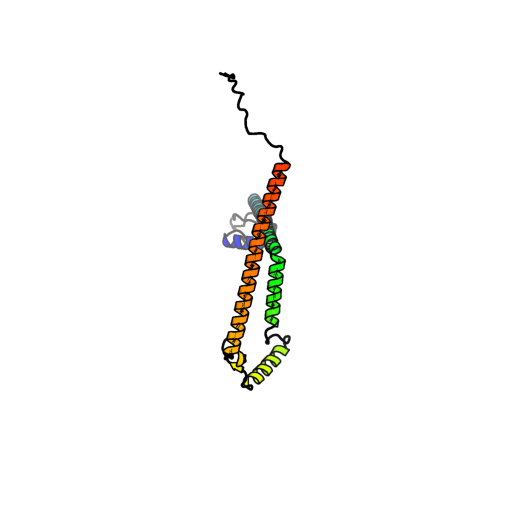R A 1 104 ? -21.591 -11.548 7.953 1.00 63.03 104 THR A N 1
ATOM 858 C CA . THR A 1 104 ? -20.451 -12.398 7.533 1.00 63.03 104 THR A CA 1
ATOM 859 C C . THR A 1 104 ? -20.304 -13.668 8.386 1.00 63.03 104 THR A C 1
ATOM 861 O O . THR A 1 104 ? -19.334 -14.410 8.260 1.00 63.03 104 THR A O 1
ATOM 864 N N . ALA A 1 105 ? -21.284 -13.981 9.240 1.00 70.19 105 ALA A N 1
ATOM 865 C CA . ALA A 1 105 ? -21.202 -15.110 10.175 1.00 70.19 105 ALA A CA 1
ATOM 866 C C . ALA A 1 105 ? -21.096 -16.496 9.498 1.00 70.19 105 ALA A C 1
ATOM 868 O O . ALA A 1 105 ? -20.750 -17.479 10.154 1.00 70.19 105 ALA A O 1
ATOM 869 N N . ILE A 1 106 ? -21.420 -16.596 8.203 1.00 79.69 106 ILE A N 1
ATOM 870 C CA . ILE A 1 106 ? -21.481 -17.854 7.453 1.00 79.69 106 ILE A CA 1
ATOM 871 C C . ILE A 1 106 ? -20.767 -17.685 6.104 1.00 79.69 106 ILE A C 1
ATOM 873 O O . ILE A 1 106 ? -20.995 -16.684 5.418 1.00 79.69 106 ILE A O 1
ATOM 877 N N . PRO A 1 107 ? -19.944 -18.660 5.670 1.00 80.88 107 PRO A N 1
ATOM 878 C CA . PRO A 1 107 ? -19.266 -18.581 4.382 1.00 80.88 107 PRO A CA 1
ATOM 879 C C . PRO A 1 107 ? -20.262 -18.574 3.199 1.00 80.88 107 PRO A C 1
ATOM 881 O O . PRO A 1 107 ? -21.337 -19.187 3.270 1.00 80.88 107 PRO A O 1
ATOM 884 N N . PRO A 1 108 ? -19.916 -17.943 2.060 1.00 78.94 108 PRO A N 1
ATOM 885 C CA . PRO A 1 108 ? -20.614 -18.193 0.793 1.00 78.94 108 PRO A CA 1
ATOM 886 C C . PRO A 1 108 ? -20.543 -19.704 0.475 1.00 78.94 108 PRO A C 1
ATOM 888 O O . PRO A 1 108 ? -19.469 -20.273 0.674 1.00 78.94 108 PRO A O 1
ATOM 891 N N . PRO A 1 109 ? -21.604 -20.409 0.012 1.00 80.44 109 PRO A N 1
ATOM 892 C CA . PRO A 1 109 ? -22.902 -19.971 -0.533 1.00 80.44 109 PRO A CA 1
ATOM 893 C C . PRO A 1 109 ? -24.061 -19.861 0.481 1.00 80.44 109 PRO A C 1
ATOM 895 O O . PRO A 1 109 ? -25.131 -19.356 0.140 1.00 80.44 109 PRO A O 1
ATOM 898 N N . PHE A 1 110 ? -23.883 -20.319 1.723 1.00 81.12 110 PHE A N 1
ATOM 899 C CA . PHE A 1 110 ? -24.959 -20.381 2.726 1.00 81.12 110 PHE A CA 1
ATOM 900 C C . PHE A 1 110 ? -25.348 -19.009 3.304 1.00 81.12 110 PHE A C 1
ATOM 902 O O . PHE A 1 110 ? -26.419 -18.871 3.898 1.00 81.12 110 PHE A O 1
ATOM 909 N N . ASN A 1 111 ? -24.524 -17.982 3.070 1.00 84.12 111 ASN A N 1
ATOM 910 C CA . ASN A 1 111 ? -24.785 -16.603 3.487 1.00 84.12 111 ASN A CA 1
ATOM 911 C C . ASN A 1 111 ? -26.130 -16.051 2.960 1.00 84.12 111 ASN A C 1
ATOM 913 O O . ASN A 1 111 ? -26.845 -15.346 3.669 1.00 84.12 111 ASN A O 1
ATOM 917 N N . LEU A 1 112 ? -26.525 -16.418 1.734 1.00 81.81 112 LEU A N 1
ATOM 918 C CA . LEU A 1 112 ? -27.790 -15.970 1.134 1.00 81.81 112 LEU A CA 1
ATOM 919 C C . LEU A 1 112 ? -29.004 -16.463 1.931 1.00 81.81 112 LEU A C 1
ATOM 921 O O . LEU A 1 112 ? -29.871 -15.667 2.275 1.00 81.81 112 LEU A O 1
ATOM 925 N N . ILE A 1 113 ? -29.032 -17.753 2.281 1.00 83.94 113 ILE A N 1
ATOM 926 C CA . ILE A 1 113 ? -30.151 -18.377 3.005 1.00 83.94 113 ILE A CA 1
ATOM 927 C C . ILE A 1 113 ? -30.282 -17.780 4.410 1.00 83.94 113 ILE A C 1
ATOM 929 O O . ILE A 1 113 ? -31.389 -17.462 4.859 1.00 83.94 113 ILE A O 1
ATOM 933 N N . TYR A 1 114 ? -29.151 -17.594 5.094 1.00 82.81 114 TYR A N 1
ATOM 934 C CA . TYR A 1 114 ? -29.120 -17.017 6.434 1.00 82.81 114 TYR A CA 1
ATOM 935 C C . TYR A 1 114 ? -29.586 -15.562 6.441 1.00 82.81 114 TYR A C 1
ATOM 937 O O . TYR A 1 114 ? -30.499 -15.227 7.194 1.00 82.81 114 TYR A O 1
ATOM 945 N N . ASN A 1 115 ? -29.067 -14.724 5.538 1.00 81.62 115 ASN A N 1
ATOM 946 C CA . ASN A 1 115 ? -29.501 -13.332 5.430 1.00 81.62 115 ASN A CA 1
ATOM 947 C C . ASN A 1 115 ? -30.991 -13.215 5.087 1.00 81.62 115 ASN A C 1
ATOM 949 O O . ASN A 1 115 ? -31.686 -12.397 5.692 1.00 81.62 115 ASN A O 1
ATOM 953 N N . THR A 1 116 ? -31.518 -14.057 4.188 1.00 82.62 116 THR A N 1
ATOM 954 C CA . THR A 1 116 ? -32.956 -14.047 3.870 1.00 82.62 116 THR A CA 1
ATOM 955 C C . THR A 1 116 ? -33.818 -14.490 5.051 1.00 82.62 116 THR A C 1
ATOM 957 O O . THR A 1 116 ? -34.832 -13.858 5.340 1.00 82.62 116 THR A O 1
ATOM 960 N N . THR A 1 117 ? -33.405 -15.530 5.783 1.00 84.00 117 THR A N 1
ATOM 961 C CA . THR A 1 117 ? -34.163 -16.059 6.930 1.00 84.00 117 THR A CA 1
ATOM 962 C C . THR A 1 117 ? -34.146 -15.075 8.102 1.00 84.00 117 THR A C 1
ATOM 964 O O . THR A 1 117 ? -35.189 -14.778 8.686 1.00 84.00 117 THR A O 1
ATOM 967 N N . CYS A 1 118 ? -32.979 -14.507 8.419 1.00 82.44 118 CYS A N 1
ATOM 968 C CA . CYS A 1 118 ? -32.838 -13.489 9.457 1.00 82.44 118 CYS A CA 1
ATOM 969 C C . CYS A 1 118 ? -33.560 -12.188 9.093 1.00 82.44 118 CYS A C 1
ATOM 971 O O . CYS A 1 118 ? -34.198 -11.595 9.962 1.00 82.44 118 CYS A O 1
ATOM 973 N N . GLY A 1 119 ? -33.502 -11.759 7.829 1.00 81.81 119 GLY A N 1
ATOM 974 C CA . GLY A 1 119 ? -34.240 -10.593 7.342 1.00 81.81 119 GLY A CA 1
ATOM 975 C C . GLY A 1 119 ? -35.751 -10.757 7.512 1.00 81.81 119 GLY A C 1
ATOM 976 O O . GLY A 1 119 ? -36.403 -9.866 8.054 1.00 81.81 119 GLY A O 1
ATOM 977 N N . LEU A 1 120 ? -36.297 -11.924 7.149 1.00 84.06 120 LEU A N 1
ATOM 978 C CA . LEU A 1 120 ? -37.709 -12.251 7.376 1.00 84.06 120 LEU A CA 1
ATOM 979 C C . LEU A 1 120 ? -38.058 -12.233 8.871 1.00 84.06 120 LEU A C 1
ATOM 981 O O . LEU A 1 120 ? -39.005 -11.560 9.268 1.00 84.06 120 LEU A O 1
ATOM 985 N N . TYR A 1 121 ? -37.270 -12.900 9.721 1.00 85.06 121 TYR A N 1
ATOM 986 C CA . TYR A 1 121 ? -37.497 -12.899 11.172 1.00 85.06 121 TYR A CA 1
ATOM 987 C C . TYR A 1 121 ? -37.498 -11.484 11.775 1.00 85.06 121 TYR A C 1
ATOM 989 O O . TYR A 1 121 ? -38.330 -11.175 12.632 1.00 85.06 121 TYR A O 1
ATOM 997 N N . ARG A 1 122 ? -36.588 -10.611 11.323 1.00 81.75 122 ARG A N 1
ATOM 998 C CA . ARG A 1 122 ? -36.506 -9.215 11.779 1.00 81.75 122 ARG A CA 1
ATOM 999 C C . ARG A 1 122 ? -37.688 -8.379 11.302 1.00 81.75 122 ARG A C 1
ATOM 1001 O O . ARG A 1 122 ? -38.188 -7.591 12.093 1.00 81.75 122 ARG A O 1
ATOM 1008 N N . LEU A 1 123 ? -38.177 -8.599 10.080 1.00 81.50 123 LEU A N 1
ATOM 1009 C CA . LEU A 1 123 ? -39.377 -7.937 9.562 1.00 81.50 123 LEU A CA 1
ATOM 1010 C C . LEU A 1 123 ? -40.635 -8.314 10.365 1.00 81.50 123 LEU A C 1
ATOM 1012 O O . LEU A 1 123 ? -41.468 -7.454 10.636 1.00 81.50 123 LEU A O 1
ATOM 1016 N N . PHE A 1 124 ? -40.760 -9.580 10.779 1.00 82.44 124 PHE A N 1
ATOM 1017 C CA . PHE A 1 124 ? -41.882 -10.044 11.608 1.00 82.44 124 PHE A CA 1
ATOM 1018 C C . PHE A 1 124 ? -41.740 -9.686 13.096 1.00 82.44 124 PHE A C 1
ATOM 1020 O O . PHE A 1 124 ? -42.719 -9.729 13.843 1.00 82.44 124 PHE A O 1
ATOM 1027 N N . SER A 1 125 ? -40.540 -9.322 13.549 1.00 79.19 125 SER A N 1
ATOM 1028 C CA . SER A 1 125 ? -40.279 -8.946 14.937 1.00 79.19 125 SER A CA 1
ATOM 1029 C C . SER A 1 125 ? -40.411 -7.437 15.136 1.00 79.19 125 SER A C 1
ATOM 1031 O O . SER A 1 125 ? -39.577 -6.669 14.670 1.00 79.19 125 SER A O 1
ATOM 1033 N N . ASN A 1 126 ? -41.353 -6.996 15.973 1.00 75.56 126 ASN A N 1
ATOM 1034 C CA . ASN A 1 126 ? -41.550 -5.573 16.307 1.00 75.56 126 ASN A CA 1
ATOM 1035 C C . ASN A 1 126 ? -40.443 -4.967 17.213 1.00 75.56 126 ASN A C 1
ATOM 1037 O O . ASN A 1 126 ? -40.652 -3.968 17.898 1.00 75.56 126 ASN A O 1
ATOM 1041 N N . LYS A 1 127 ? -39.273 -5.617 17.282 1.00 79.44 127 LYS A N 1
ATOM 1042 C CA . LYS A 1 127 ? -38.111 -5.232 18.104 1.00 79.44 127 LYS A CA 1
ATOM 1043 C C . LYS A 1 127 ? -37.054 -4.455 17.311 1.00 79.44 127 LYS A C 1
ATOM 1045 O O . LYS A 1 127 ? -36.118 -3.931 17.915 1.00 79.44 127 LYS A O 1
ATOM 1050 N N . PHE A 1 128 ? -37.199 -4.376 15.987 1.00 79.88 128 PHE A N 1
ATOM 1051 C CA . PHE A 1 128 ? -36.256 -3.720 15.083 1.00 79.88 128 PHE A CA 1
ATOM 1052 C C . PHE A 1 128 ? -36.958 -2.626 14.279 1.00 79.88 128 PHE A C 1
ATOM 1054 O O . PHE A 1 128 ? -38.104 -2.794 13.865 1.00 79.88 128 PHE A O 1
ATOM 1061 N N . LYS A 1 129 ? -36.268 -1.505 14.055 1.00 79.06 129 LYS A N 1
ATOM 1062 C CA . LYS A 1 129 ? -36.702 -0.452 13.132 1.00 79.06 129 LYS A CA 1
ATOM 1063 C C . LYS A 1 129 ? -35.818 -0.445 11.894 1.00 79.06 129 LYS A C 1
ATOM 1065 O O . LYS A 1 129 ? -34.609 -0.655 11.987 1.00 79.06 129 LYS A O 1
ATOM 1070 N N . PHE A 1 130 ? -36.451 -0.185 10.754 1.00 77.94 130 PHE A N 1
ATOM 1071 C CA . PHE A 1 130 ? -35.783 -0.019 9.472 1.00 77.94 130 PHE A CA 1
ATOM 1072 C C . PHE A 1 130 ? -35.337 1.437 9.298 1.00 77.94 130 PHE A C 1
ATOM 1074 O O . PHE A 1 130 ? -36.180 2.336 9.290 1.00 77.94 130 PHE A O 1
ATOM 1081 N N . VAL A 1 131 ? -34.027 1.671 9.184 1.00 76.94 131 VAL A N 1
ATOM 1082 C CA . VAL A 1 131 ? -33.410 2.995 8.981 1.00 76.94 131 VAL A CA 1
ATOM 1083 C C . VAL A 1 131 ? -32.321 2.854 7.909 1.00 76.94 131 VAL A C 1
ATOM 1085 O O . VAL A 1 131 ? -31.636 1.845 7.860 1.00 76.94 131 VAL A O 1
ATOM 1088 N N . TYR A 1 132 ? -32.169 3.827 7.010 1.00 69.50 132 TYR A N 1
ATOM 1089 C CA . TYR A 1 132 ? -31.100 3.826 5.998 1.00 69.50 132 TYR A CA 1
ATOM 1090 C C . TYR A 1 132 ? -29.919 4.676 6.499 1.00 69.50 132 TYR A C 1
ATOM 1092 O O . TYR A 1 132 ? -30.186 5.774 6.995 1.00 69.50 132 TYR A O 1
ATOM 1100 N N . PRO A 1 133 ? -28.641 4.252 6.373 1.00 69.94 133 PRO A N 1
ATOM 1101 C CA . PRO A 1 133 ? -28.112 3.085 5.642 1.00 69.94 133 PRO A CA 1
ATOM 1102 C C . PRO A 1 133 ? -28.112 1.747 6.414 1.00 69.94 133 PRO A C 1
ATOM 1104 O O . PRO A 1 133 ? -28.067 0.688 5.786 1.00 69.94 133 PRO A O 1
ATOM 1107 N N . ASP A 1 134 ? -28.211 1.771 7.745 1.00 66.88 134 ASP A N 1
ATOM 1108 C CA . ASP A 1 134 ? -28.149 0.578 8.602 1.00 66.88 134 ASP A CA 1
ATOM 1109 C C . ASP A 1 134 ? -29.518 -0.113 8.719 1.00 66.88 134 ASP A C 1
ATOM 1111 O O . ASP A 1 134 ? -30.296 0.130 9.638 1.00 66.88 134 ASP A O 1
ATOM 1115 N N . LEU A 1 135 ? -29.814 -0.995 7.760 1.00 71.31 135 LEU A N 1
ATOM 1116 C CA . LEU A 1 135 ? -31.130 -1.604 7.495 1.00 71.31 135 LEU A CA 1
ATOM 1117 C C . LEU A 1 135 ? -31.948 -2.063 8.723 1.00 71.31 135 LEU A C 1
ATOM 1119 O O . LEU A 1 135 ? -33.172 -1.987 8.684 1.00 71.31 135 LEU A O 1
ATOM 1123 N N . TRP A 1 136 ? -31.324 -2.589 9.784 1.00 74.06 136 TRP A N 1
ATOM 1124 C CA . TRP A 1 136 ? -32.037 -3.177 10.928 1.00 74.06 136 TRP A CA 1
ATOM 1125 C C . TRP A 1 136 ? -31.388 -2.805 12.261 1.00 74.06 136 TRP A C 1
ATOM 1127 O O . TRP A 1 136 ? -30.421 -3.443 12.678 1.00 74.06 136 TRP A O 1
ATOM 1137 N N . ILE A 1 137 ? -31.971 -1.835 12.966 1.00 79.75 137 ILE A N 1
ATOM 1138 C CA . ILE A 1 137 ? -31.465 -1.349 14.258 1.00 79.75 137 ILE A CA 1
ATOM 1139 C C . ILE A 1 137 ? -32.423 -1.789 15.375 1.00 79.75 137 ILE A C 1
ATOM 1141 O O . ILE A 1 137 ? -33.642 -1.625 15.232 1.00 79.75 137 ILE A O 1
ATOM 1145 N N . PRO A 1 138 ? -31.934 -2.358 16.495 1.00 80.81 138 PRO A N 1
ATOM 1146 C CA . PRO A 1 138 ? -32.789 -2.664 17.637 1.00 80.81 138 PRO A CA 1
ATOM 1147 C C . PRO A 1 138 ? -33.359 -1.373 18.239 1.00 80.81 138 PRO A C 1
ATOM 1149 O O . PRO A 1 138 ? -32.665 -0.366 18.378 1.00 80.81 138 PRO A O 1
ATOM 1152 N N . VAL A 1 139 ? -34.633 -1.405 18.640 1.00 80.06 139 VAL A N 1
ATOM 1153 C CA . VAL A 1 139 ? -35.361 -0.218 19.138 1.00 80.06 139 VAL A CA 1
ATOM 1154 C C . VAL A 1 139 ? -34.666 0.446 20.334 1.00 80.06 139 VAL A C 1
ATOM 1156 O O . VAL A 1 139 ? -34.742 1.664 20.468 1.00 80.06 139 VAL A O 1
ATOM 1159 N N . GLN A 1 140 ? -33.955 -0.330 21.157 1.00 78.50 140 GLN A N 1
ATOM 1160 C CA . GLN A 1 140 ? -33.199 0.176 22.309 1.00 78.50 140 GLN A CA 1
ATOM 1161 C C . GLN A 1 140 ? -32.061 1.126 21.913 1.00 78.50 140 GLN A C 1
ATOM 1163 O O . GLN A 1 140 ? -31.777 2.058 22.650 1.00 78.50 140 GLN A O 1
ATOM 1168 N N . ILE A 1 141 ? -31.426 0.910 20.756 1.00 80.31 141 ILE A N 1
ATOM 1169 C CA . ILE A 1 141 ? -30.362 1.791 20.251 1.00 80.31 141 ILE A CA 1
ATOM 1170 C C . ILE A 1 141 ? -30.970 3.036 19.599 1.00 80.31 141 ILE A C 1
ATOM 1172 O O . ILE A 1 141 ? -30.421 4.125 19.714 1.00 80.31 141 ILE A O 1
ATOM 1176 N N . TRP A 1 142 ? -32.122 2.889 18.932 1.00 80.44 142 TRP A N 1
ATOM 1177 C CA . TRP A 1 142 ? -32.811 4.008 18.284 1.00 80.44 142 TRP A CA 1
ATOM 1178 C C . TRP A 1 142 ? -33.406 5.004 19.291 1.00 80.44 142 TRP A C 1
ATOM 1180 O O . TRP A 1 142 ? -33.290 6.210 19.105 1.00 80.44 142 TRP A O 1
ATOM 1190 N N . ASN A 1 143 ? -34.041 4.503 20.354 1.00 80.44 143 ASN A N 1
ATOM 1191 C CA . ASN A 1 143 ? -34.596 5.305 21.444 1.00 80.44 143 ASN A CA 1
ATOM 1192 C C . ASN A 1 143 ? -34.046 4.784 22.783 1.00 80.44 143 ASN A C 1
ATOM 1194 O O . ASN A 1 143 ? -34.737 4.012 23.460 1.00 80.44 143 ASN A O 1
ATOM 1198 N N . PRO A 1 144 ? -32.815 5.160 23.160 1.00 82.06 144 PRO A N 1
ATOM 1199 C CA . PRO A 1 144 ? -32.235 4.727 24.420 1.00 82.06 144 PRO A CA 1
ATOM 1200 C C . PRO A 1 144 ? -32.924 5.402 25.614 1.00 82.06 144 PRO A C 1
ATOM 1202 O O . PRO A 1 144 ? -33.487 6.495 25.510 1.00 82.06 144 PRO A O 1
ATOM 1205 N N . SER A 1 145 ? -32.872 4.740 26.770 1.00 87.50 145 SER A N 1
ATOM 1206 C CA . SER A 1 145 ? -33.247 5.347 28.049 1.00 87.50 145 SER A CA 1
ATOM 1207 C C . SER A 1 145 ? -32.309 6.520 28.332 1.00 87.50 145 SER A C 1
ATOM 1209 O O . SER A 1 145 ? -31.091 6.363 28.308 1.00 87.50 145 SER A O 1
ATOM 1211 N N . VAL A 1 146 ? -32.870 7.700 28.614 1.00 87.62 146 VAL A N 1
ATOM 1212 C CA . VAL A 1 146 ? -32.090 8.924 28.873 1.00 87.62 146 VAL A CA 1
ATOM 1213 C C . VAL A 1 146 ? -31.101 8.724 30.027 1.00 87.62 146 VAL A C 1
ATOM 1215 O O . VAL A 1 146 ? -29.980 9.217 29.964 1.00 87.62 146 VAL A O 1
ATOM 1218 N N . ASN A 1 147 ? -31.490 7.962 31.052 1.00 90.88 147 ASN A N 1
ATOM 1219 C CA . ASN A 1 147 ? -30.631 7.686 32.203 1.00 90.88 147 ASN A CA 1
ATOM 1220 C C . ASN A 1 147 ? -29.398 6.860 31.815 1.00 90.88 147 ASN A C 1
ATOM 1222 O O . ASN A 1 147 ? -28.299 7.186 32.252 1.00 90.88 147 ASN A O 1
ATOM 1226 N N . ASP A 1 148 ? -29.570 5.852 30.958 1.00 87.81 148 ASP A N 1
ATOM 1227 C CA . ASP A 1 148 ? -28.491 4.951 30.538 1.00 87.81 148 ASP A CA 1
ATOM 1228 C C . ASP A 1 148 ? -27.462 5.706 29.681 1.00 87.81 148 ASP A C 1
ATOM 1230 O O . ASP A 1 148 ? -26.257 5.518 29.837 1.00 87.81 148 ASP A O 1
ATOM 1234 N N . VAL A 1 149 ? -27.932 6.619 28.818 1.00 88.38 149 VAL A N 1
ATOM 1235 C CA . VAL A 1 149 ? -27.062 7.496 28.014 1.00 88.38 149 VAL A CA 1
ATOM 1236 C C . VAL A 1 149 ? -26.251 8.422 28.916 1.00 88.38 149 VAL A C 1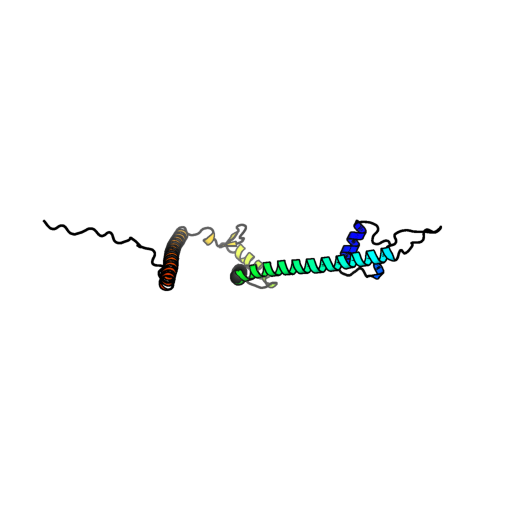
ATOM 1238 O O . VAL A 1 149 ? -25.033 8.496 28.781 1.00 88.38 149 VAL A O 1
ATOM 1241 N N . ILE A 1 150 ? -26.907 9.087 29.874 1.00 91.94 150 ILE A N 1
ATOM 1242 C CA . ILE A 1 150 ? -26.234 9.992 30.817 1.00 91.94 150 ILE A CA 1
ATOM 1243 C C . ILE A 1 150 ? -25.199 9.232 31.657 1.00 91.94 150 ILE A C 1
ATOM 1245 O O . ILE A 1 150 ? -24.105 9.747 31.895 1.00 91.94 150 ILE A O 1
ATOM 1249 N N . GLU A 1 151 ? -25.513 8.013 32.104 1.00 93.06 151 GLU A N 1
ATOM 1250 C CA . GLU A 1 151 ? -24.587 7.177 32.872 1.00 93.06 151 GLU A CA 1
ATOM 1251 C C . GLU A 1 151 ? -23.367 6.766 32.036 1.00 93.06 151 GLU A C 1
ATOM 1253 O O . GLU A 1 151 ? -22.226 6.894 32.497 1.00 93.06 151 GLU A O 1
ATOM 1258 N N . GLN A 1 152 ? -23.587 6.334 30.792 1.00 92.50 152 GLN A N 1
ATOM 1259 C CA . GLN A 1 152 ? -22.518 5.957 29.870 1.00 92.50 152 GLN A CA 1
ATOM 1260 C C . GLN A 1 152 ? -21.621 7.152 29.518 1.00 92.50 152 GLN A C 1
ATOM 1262 O O . GLN A 1 152 ? -20.394 7.020 29.550 1.00 92.50 152 GLN A O 1
ATOM 1267 N N . ASP A 1 153 ? -22.205 8.322 29.257 1.00 94.44 153 ASP A N 1
ATOM 1268 C CA . ASP A 1 153 ? -21.469 9.557 28.977 1.00 94.44 153 ASP A CA 1
ATOM 1269 C C . ASP A 1 153 ? -20.655 10.008 30.191 1.00 94.44 153 ASP A C 1
ATOM 1271 O O . ASP A 1 153 ? -19.480 10.364 30.066 1.00 94.44 153 ASP A O 1
ATOM 1275 N N . PHE A 1 154 ? -21.237 9.942 31.392 1.00 96.81 154 PHE A N 1
ATOM 1276 C CA . PHE A 1 154 ? -20.524 10.268 32.624 1.00 96.81 154 PHE A CA 1
ATOM 1277 C C . PHE A 1 154 ? -19.330 9.332 32.851 1.00 96.81 154 PHE A C 1
ATOM 1279 O O . PHE A 1 154 ? -18.233 9.791 33.192 1.00 96.81 154 PHE A O 1
ATOM 1286 N N . LEU A 1 155 ? -19.509 8.025 32.628 1.00 96.94 155 LEU A N 1
ATOM 1287 C CA . LEU A 1 155 ? -18.436 7.036 32.727 1.00 96.94 155 LEU A CA 1
ATOM 1288 C C . LEU A 1 155 ? -17.346 7.299 31.684 1.00 96.94 155 LEU A C 1
ATOM 1290 O O . LEU A 1 155 ? -16.162 7.316 32.034 1.00 96.94 155 LEU A O 1
ATOM 1294 N N . TYR A 1 156 ? -17.733 7.553 30.434 1.00 96.56 156 TYR A N 1
ATOM 1295 C CA . TYR A 1 156 ? -16.810 7.870 29.350 1.00 96.56 156 TYR A CA 1
ATOM 1296 C C . TYR A 1 156 ? -15.990 9.125 29.664 1.00 96.56 156 TYR A C 1
ATOM 1298 O O . TYR A 1 156 ? -14.762 9.080 29.619 1.00 96.56 156 TYR A O 1
ATOM 1306 N N . LEU A 1 157 ? -16.629 10.221 30.079 1.00 97.31 157 LEU A N 1
ATOM 1307 C CA . LEU A 1 157 ? -15.946 11.465 30.446 1.00 97.31 157 LEU A CA 1
ATOM 1308 C C . LEU A 1 157 ? -14.998 11.273 31.634 1.00 97.31 157 LEU A C 1
ATOM 1310 O O . LEU A 1 157 ? -13.882 11.801 31.636 1.00 97.31 157 LEU A O 1
ATOM 1314 N N . LYS A 1 158 ? -15.404 10.481 32.632 1.00 98.12 158 LYS A N 1
ATOM 1315 C CA . LYS A 1 158 ? -14.548 10.126 33.770 1.00 98.12 158 LYS A CA 1
ATOM 1316 C C . LYS A 1 158 ? -13.316 9.339 33.319 1.00 98.12 158 LYS A C 1
ATOM 1318 O O . LYS A 1 158 ? -12.209 9.647 33.766 1.00 98.12 158 LYS A O 1
ATOM 1323 N N . LEU A 1 159 ? -13.494 8.352 32.440 1.00 97.94 159 LEU A N 1
ATOM 1324 C CA . LEU A 1 159 ? -12.400 7.573 31.857 1.00 97.94 159 LEU A CA 1
ATOM 1325 C C . LEU A 1 159 ? -11.468 8.474 31.041 1.00 97.94 159 LEU A C 1
ATOM 1327 O O . LEU A 1 159 ? -10.258 8.428 31.240 1.00 97.94 159 LEU A O 1
ATOM 1331 N N . MET A 1 160 ? -12.025 9.323 30.177 1.00 97.12 160 MET A N 1
ATOM 1332 C CA . MET A 1 160 ? -11.271 10.252 29.338 1.00 97.12 160 MET A CA 1
ATOM 1333 C C . MET A 1 160 ? -10.428 11.208 30.173 1.00 97.12 160 MET A C 1
ATOM 1335 O O . MET A 1 160 ? -9.238 11.361 29.909 1.00 97.12 160 MET A O 1
ATOM 1339 N N . ARG A 1 161 ? -11.003 11.786 31.234 1.00 97.94 161 ARG A N 1
ATOM 1340 C CA . ARG A 1 161 ? -10.255 12.636 32.166 1.00 97.94 161 ARG A CA 1
ATOM 1341 C C . ARG A 1 161 ? -9.097 11.876 32.810 1.00 97.94 161 ARG A C 1
ATOM 1343 O O . ARG A 1 161 ? -7.993 12.399 32.890 1.00 97.94 161 ARG A O 1
ATOM 1350 N N . LEU A 1 162 ? -9.332 10.641 33.247 1.00 98.12 162 LEU A N 1
ATOM 1351 C CA . LEU A 1 162 ? -8.309 9.808 33.878 1.00 98.12 162 LEU A CA 1
ATOM 1352 C C . LEU A 1 162 ? -7.190 9.426 32.896 1.00 98.12 162 LEU A C 1
ATOM 1354 O O . LEU A 1 162 ? -6.017 9.488 33.262 1.00 98.12 162 LEU A O 1
ATOM 1358 N N . LEU A 1 163 ? -7.532 9.056 31.659 1.00 98.06 163 LEU A N 1
ATOM 1359 C CA . LEU A 1 163 ? -6.561 8.766 30.603 1.00 98.06 163 LEU A CA 1
ATOM 1360 C C . LEU A 1 163 ? -5.728 10.001 30.261 1.00 98.06 163 LEU A C 1
ATOM 1362 O O . LEU A 1 163 ? -4.510 9.890 30.161 1.00 98.06 163 LEU A O 1
ATOM 1366 N N . PHE A 1 164 ? -6.366 11.167 30.148 1.00 97.81 164 PHE A N 1
ATOM 1367 C CA . PHE A 1 164 ? -5.683 12.426 29.872 1.00 97.81 164 PHE A CA 1
ATOM 1368 C C . PHE A 1 164 ? -4.714 12.812 30.992 1.00 97.81 164 PHE A C 1
ATOM 1370 O O . PHE A 1 164 ? -3.568 13.145 30.716 1.00 97.81 164 PHE A O 1
ATOM 1377 N N . GLU A 1 165 ? -5.131 12.703 32.256 1.00 97.88 165 GLU A N 1
ATOM 1378 C CA . GLU A 1 165 ? -4.240 12.951 33.395 1.00 97.88 165 GLU A CA 1
ATOM 1379 C C . GLU A 1 165 ? -3.051 11.984 33.386 1.00 97.88 165 GLU A C 1
ATOM 1381 O O . GLU A 1 165 ? -1.909 12.416 33.507 1.00 97.88 165 GLU A O 1
ATOM 1386 N N . ARG A 1 166 ? -3.285 10.679 33.174 1.00 97.81 166 ARG A N 1
ATOM 1387 C CA . ARG A 1 166 ? -2.198 9.688 33.078 1.00 97.81 166 ARG A CA 1
ATOM 1388 C C . ARG A 1 166 ? -1.240 9.986 31.932 1.00 97.81 166 ARG A C 1
ATOM 1390 O O . ARG A 1 166 ? -0.036 9.851 32.116 1.00 97.81 166 ARG A O 1
ATOM 1397 N N . TYR A 1 167 ? -1.771 10.373 30.778 1.00 97.06 167 TYR A N 1
ATOM 1398 C CA . TYR A 1 167 ? -0.976 10.756 29.620 1.00 97.06 167 TYR A CA 1
ATOM 1399 C C . TYR A 1 167 ? -0.121 11.987 29.931 1.00 97.06 167 TYR A C 1
ATOM 1401 O O . TYR A 1 167 ? 1.096 11.922 29.791 1.00 97.06 167 TYR A O 1
ATOM 1409 N N . ARG A 1 168 ? -0.733 13.055 30.459 1.00 96.94 168 ARG A N 1
ATOM 1410 C CA . ARG A 1 168 ? -0.036 14.281 30.862 1.00 96.94 168 ARG A CA 1
ATOM 1411 C C . ARG A 1 168 ? 1.086 13.989 31.858 1.00 96.94 168 ARG A C 1
ATOM 1413 O O . ARG A 1 168 ? 2.210 14.424 31.645 1.00 96.94 168 ARG A O 1
ATOM 1420 N N . PHE A 1 169 ? 0.810 13.214 32.910 1.00 96.88 169 PHE A N 1
ATOM 1421 C CA . PHE A 1 169 ? 1.833 12.836 33.890 1.00 96.88 169 PHE A CA 1
ATOM 1422 C C . PHE A 1 169 ? 2.956 11.989 33.276 1.00 96.88 169 PHE A C 1
ATOM 1424 O O . PHE A 1 169 ? 4.120 12.186 33.618 1.00 96.88 169 PHE A O 1
ATOM 1431 N N . ALA A 1 170 ? 2.635 11.055 32.377 1.00 96.19 170 ALA A N 1
ATOM 1432 C CA . ALA A 1 170 ? 3.639 10.247 31.686 1.00 96.19 170 ALA A CA 1
ATOM 1433 C C . ALA A 1 170 ? 4.524 11.097 30.761 1.00 96.19 170 ALA A C 1
ATOM 1435 O O . ALA A 1 170 ? 5.733 10.877 30.694 1.00 96.19 170 ALA A O 1
ATOM 1436 N N . GLU A 1 171 ? 3.937 12.083 30.085 1.00 93.56 171 GLU A N 1
ATOM 1437 C CA . GLU A 1 171 ? 4.637 13.007 29.197 1.00 93.56 171 GLU A CA 1
ATOM 1438 C C . GLU A 1 171 ? 5.546 13.965 29.985 1.00 93.56 171 GLU A C 1
ATOM 1440 O O . GLU A 1 171 ? 6.737 14.066 29.688 1.00 93.56 171 GLU A O 1
ATOM 1445 N N . GLU A 1 172 ? 5.035 14.588 31.054 1.00 94.62 172 GLU A N 1
ATOM 1446 C CA . GLU A 1 172 ? 5.829 15.408 31.981 1.00 94.62 172 GLU A CA 1
ATOM 1447 C C . GLU A 1 172 ? 7.018 14.611 32.550 1.00 94.62 172 GLU A C 1
ATOM 1449 O O . GLU A 1 172 ? 8.149 15.105 32.582 1.00 94.62 172 GLU A O 1
ATOM 1454 N N . TYR A 1 173 ? 6.790 13.352 32.938 1.00 93.94 173 TYR A N 1
ATOM 1455 C CA . TYR A 1 173 ? 7.842 12.454 33.416 1.00 93.94 173 TYR A CA 1
ATOM 1456 C C . TYR A 1 173 ? 8.879 12.127 32.332 1.00 93.94 173 TYR A C 1
ATOM 1458 O O . TYR A 1 173 ? 10.081 12.115 32.612 1.00 93.94 173 TYR A O 1
ATOM 1466 N N . HIS A 1 174 ? 8.444 11.885 31.092 1.00 92.69 174 HIS A N 1
ATOM 1467 C CA . HIS A 1 174 ? 9.343 11.621 29.970 1.00 92.69 174 HIS A CA 1
ATOM 1468 C C . HIS A 1 174 ? 10.258 12.820 29.692 1.00 92.69 174 HIS A C 1
ATOM 1470 O O . HIS A 1 174 ? 11.473 12.642 29.606 1.00 92.69 174 HIS A O 1
ATOM 1476 N N . TYR A 1 175 ? 9.705 14.038 29.647 1.00 90.88 175 TYR A N 1
ATOM 1477 C CA . TYR A 1 175 ? 10.488 15.264 29.463 1.00 90.88 175 TYR A CA 1
ATOM 1478 C C . TYR A 1 175 ? 11.510 15.476 30.583 1.00 90.88 175 TYR A C 1
ATOM 1480 O O . TYR A 1 175 ? 12.678 15.747 30.303 1.00 90.88 175 TYR A O 1
ATOM 1488 N N . GLN A 1 176 ? 11.107 15.306 31.845 1.00 90.81 176 GLN A N 1
ATOM 1489 C CA . GLN A 1 176 ? 12.026 15.426 32.982 1.00 90.81 176 GLN A CA 1
ATOM 1490 C C . GLN A 1 176 ? 13.139 14.372 32.939 1.00 90.81 176 GLN A C 1
ATOM 1492 O O . GLN A 1 176 ? 14.293 14.680 33.237 1.00 90.81 176 GLN A O 1
ATOM 1497 N N . THR A 1 177 ? 12.814 13.139 32.545 1.00 90.81 177 THR A N 1
ATOM 1498 C CA . THR A 1 177 ? 13.792 12.049 32.441 1.00 90.81 177 THR A CA 1
ATOM 1499 C C . THR A 1 177 ? 14.783 12.291 31.306 1.00 90.81 177 THR A C 1
ATOM 1501 O O . THR A 1 177 ? 15.980 12.138 31.521 1.00 90.81 177 THR A O 1
ATOM 1504 N N . ALA A 1 178 ? 14.313 12.723 30.132 1.00 88.88 178 ALA A N 1
ATOM 1505 C CA . ALA A 1 178 ? 15.176 13.069 29.002 1.00 88.88 178 ALA A CA 1
ATOM 1506 C C . ALA A 1 178 ? 16.115 14.238 29.341 1.00 88.88 178 ALA A C 1
ATOM 1508 O O . ALA A 1 178 ? 17.316 14.155 29.100 1.00 88.88 178 ALA A O 1
ATOM 1509 N N . MET A 1 179 ? 15.597 15.287 29.991 1.00 86.44 179 MET A N 1
ATOM 1510 C CA . MET A 1 179 ? 16.423 16.400 30.472 1.00 86.44 179 MET A CA 1
ATOM 1511 C C . MET A 1 179 ? 17.473 15.950 31.492 1.00 86.44 179 MET A C 1
ATOM 1513 O O . MET A 1 179 ? 18.601 16.441 31.468 1.00 86.44 179 MET A O 1
ATOM 1517 N N . LYS A 1 180 ? 17.115 15.026 32.391 1.00 88.62 180 LYS A N 1
ATOM 1518 C CA . LYS A 1 180 ? 18.050 14.466 33.369 1.00 88.62 180 LYS A CA 1
ATOM 1519 C C . LYS A 1 180 ? 19.146 13.637 32.695 1.00 88.62 180 LYS A C 1
ATOM 1521 O O . LYS A 1 180 ? 20.308 13.818 33.036 1.00 88.62 180 LYS A O 1
ATOM 1526 N N . ASP A 1 181 ? 18.791 12.783 31.737 1.00 90.12 181 ASP A N 1
ATOM 1527 C CA . ASP A 1 181 ? 19.751 11.968 30.981 1.00 90.12 181 ASP A CA 1
ATOM 1528 C C . ASP A 1 181 ? 20.738 12.845 30.190 1.00 90.12 181 ASP A C 1
ATOM 1530 O O . ASP A 1 181 ? 21.952 12.642 30.255 1.00 90.12 181 ASP A O 1
ATOM 1534 N N . ASP A 1 182 ? 20.24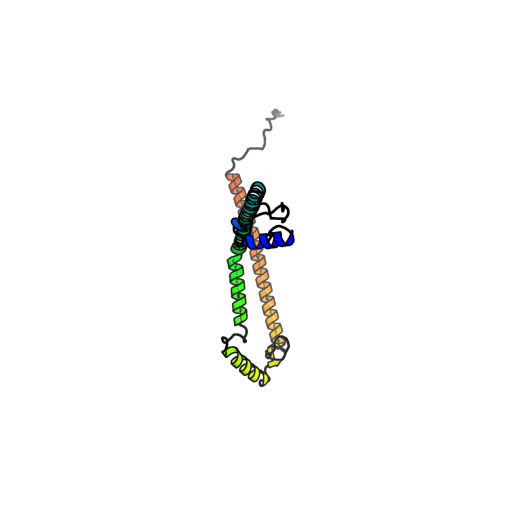1 13.899 29.533 1.00 90.25 182 ASP A N 1
ATOM 1535 C CA . ASP A 1 182 ? 21.088 14.883 28.855 1.00 90.25 182 ASP A CA 1
ATOM 1536 C C . ASP A 1 182 ? 22.025 15.601 29.839 1.00 90.25 182 ASP A C 1
ATOM 1538 O O . ASP A 1 182 ? 23.226 15.719 29.577 1.00 90.25 182 ASP A O 1
ATOM 1542 N N . ALA A 1 183 ? 21.514 16.046 30.992 1.00 85.75 183 ALA A N 1
ATOM 1543 C CA . ALA A 1 183 ? 22.323 16.682 32.033 1.00 85.75 183 ALA A CA 1
ATOM 1544 C C . ALA A 1 183 ? 23.423 15.745 32.565 1.00 85.75 183 ALA A C 1
ATOM 1546 O O . ALA A 1 183 ? 24.590 16.142 32.632 1.00 85.75 183 ALA A O 1
ATOM 1547 N N . ASP A 1 184 ? 23.083 14.492 32.872 1.00 89.25 184 ASP A N 1
ATOM 1548 C CA . ASP A 1 184 ? 24.030 13.470 33.329 1.00 89.25 184 ASP A CA 1
ATOM 1549 C C . ASP A 1 184 ? 25.106 13.198 32.259 1.00 89.25 184 ASP A C 1
ATOM 1551 O O . ASP A 1 184 ? 26.298 13.084 32.572 1.00 89.25 184 ASP A O 1
ATOM 1555 N N . ARG A 1 185 ? 24.725 13.194 30.973 1.00 87.62 185 ARG A N 1
ATOM 1556 C CA . ARG A 1 185 ? 25.652 13.072 29.839 1.00 87.62 185 ARG A CA 1
ATOM 1557 C C . ARG A 1 185 ? 26.606 14.263 29.726 1.00 87.62 185 ARG A C 1
ATOM 1559 O O . ARG A 1 185 ? 27.791 14.057 29.438 1.00 87.62 185 ARG A O 1
ATOM 1566 N N . PHE A 1 186 ? 26.136 15.492 29.951 1.00 85.38 186 PHE A N 1
ATOM 1567 C CA . PHE A 1 186 ? 26.994 16.683 29.975 1.00 85.38 186 PHE A CA 1
ATOM 1568 C C . PHE A 1 186 ? 27.993 16.639 31.133 1.00 85.38 186 PHE A C 1
ATOM 1570 O O . PHE A 1 186 ? 29.183 16.853 30.902 1.00 85.38 186 PHE A O 1
ATOM 1577 N N . ILE A 1 187 ? 27.542 16.282 32.339 1.00 83.50 187 ILE A N 1
ATOM 1578 C CA . ILE A 1 187 ? 28.401 16.151 33.527 1.00 83.50 187 ILE A CA 1
ATOM 1579 C C . ILE A 1 187 ? 29.462 15.065 33.308 1.00 83.50 187 ILE A C 1
ATOM 1581 O O . ILE A 1 187 ? 30.643 15.265 33.608 1.00 83.50 187 ILE A O 1
ATOM 1585 N N . TYR A 1 188 ? 29.074 13.919 32.740 1.00 84.38 188 TYR A N 1
ATOM 1586 C CA . TYR A 1 188 ? 30.011 12.853 32.387 1.00 84.38 188 TYR A CA 1
ATOM 1587 C C . TYR A 1 188 ? 31.055 13.339 31.375 1.00 84.38 188 TYR A C 1
ATOM 1589 O O . TYR A 1 188 ? 32.254 13.123 31.561 1.00 84.38 188 TYR A O 1
ATOM 1597 N N . LYS A 1 189 ? 30.621 14.043 30.322 1.00 83.69 189 LYS A N 1
ATOM 1598 C CA . LYS A 1 189 ? 31.525 14.618 29.320 1.00 83.69 189 LYS A CA 1
ATOM 1599 C C . LYS A 1 189 ? 32.510 15.594 29.960 1.00 83.69 189 LYS A C 1
ATOM 1601 O O . LYS A 1 189 ? 33.704 15.446 29.726 1.00 83.69 189 LYS A O 1
ATOM 1606 N N . GLU A 1 190 ? 32.033 16.521 30.790 1.00 76.38 190 GLU A N 1
ATOM 1607 C CA . GLU A 1 190 ? 32.858 17.513 31.487 1.00 76.38 190 GLU A CA 1
ATOM 1608 C C . GLU A 1 190 ? 33.918 16.851 32.374 1.00 76.38 190 GLU A C 1
ATOM 1610 O O . GLU A 1 190 ? 35.086 17.225 32.303 1.00 76.38 190 GLU A O 1
ATOM 1615 N N . LYS A 1 191 ? 33.549 15.798 33.115 1.00 73.38 191 LYS A N 1
ATOM 1616 C CA . LYS A 1 191 ? 34.472 15.019 33.957 1.00 73.38 191 LYS A CA 1
ATOM 1617 C C . LYS A 1 191 ? 35.573 14.303 33.160 1.00 73.38 191 LYS A C 1
ATOM 1619 O O . LYS A 1 191 ? 36.656 14.067 33.696 1.00 73.38 191 LYS A O 1
ATOM 1624 N N . HIS A 1 192 ? 35.304 13.932 31.907 1.00 70.81 192 HIS A N 1
ATOM 1625 C CA . HIS A 1 192 ? 36.244 13.205 31.045 1.00 70.81 192 HIS A CA 1
ATOM 1626 C C . HIS A 1 192 ? 37.046 14.099 30.084 1.00 70.81 192 HIS A C 1
ATOM 1628 O O . HIS A 1 192 ? 38.126 13.698 29.641 1.00 70.81 192 HIS A O 1
ATOM 1634 N N . THR A 1 193 ? 36.589 15.315 29.781 1.00 60.88 193 THR A N 1
ATOM 1635 C CA . THR A 1 193 ? 37.440 16.357 29.186 1.00 60.88 193 THR A CA 1
ATOM 1636 C C . THR A 1 193 ? 38.356 16.953 30.250 1.00 60.88 193 THR A C 1
ATOM 1638 O O . THR A 1 193 ? 37.916 17.297 31.339 1.00 60.88 193 THR A O 1
ATOM 1641 N N . ARG A 1 194 ? 39.653 17.100 29.952 1.00 54.75 194 ARG A N 1
ATOM 1642 C CA . ARG A 1 194 ? 40.579 17.786 30.867 1.00 54.75 194 ARG A CA 1
ATOM 1643 C C . ARG A 1 194 ? 40.050 19.205 31.124 1.00 54.75 194 ARG A C 1
ATOM 1645 O O . ARG A 1 194 ? 39.738 19.877 30.138 1.00 54.75 194 ARG A O 1
ATOM 1652 N N . PRO A 1 195 ? 39.971 19.681 32.379 1.00 59.25 195 PRO A N 1
ATOM 1653 C CA . PRO A 1 195 ? 39.572 21.053 32.645 1.00 59.25 195 PRO A CA 1
ATOM 1654 C C . PRO A 1 195 ? 40.606 21.973 31.997 1.00 59.25 195 PRO A C 1
ATOM 1656 O O . PRO A 1 195 ? 41.773 22.008 32.394 1.00 59.25 195 PRO A O 1
ATOM 1659 N N . LEU A 1 196 ? 40.197 22.686 30.951 1.00 55.22 196 LEU A N 1
ATOM 1660 C CA . LEU A 1 196 ? 40.991 23.768 30.396 1.00 55.22 196 LEU A CA 1
ATOM 1661 C C . LEU A 1 196 ? 40.848 24.913 31.399 1.00 55.22 196 LEU A C 1
ATOM 1663 O O . LEU A 1 196 ? 39.824 25.590 31.434 1.00 55.22 196 LEU A O 1
ATOM 1667 N N . LEU A 1 197 ? 41.839 25.048 32.286 1.00 56.97 197 LEU A N 1
ATOM 1668 C CA . LEU A 1 197 ? 41.965 26.162 33.223 1.00 56.97 197 LEU A CA 1
ATOM 1669 C C . LEU A 1 197 ? 41.974 27.465 32.413 1.00 56.97 197 LEU A C 1
ATOM 1671 O O . LEU A 1 197 ? 43.007 27.900 31.911 1.00 56.97 197 LEU A O 1
ATOM 1675 N N . SER A 1 198 ? 40.805 28.068 32.245 1.00 59.94 198 SER A N 1
ATOM 1676 C CA . SER A 1 198 ? 40.647 29.381 31.636 1.00 59.94 198 SER A CA 1
ATOM 1677 C C . SER A 1 198 ? 39.987 30.312 32.631 1.00 59.94 198 SER A C 1
ATOM 1679 O O . SER A 1 198 ? 38.910 30.810 32.373 1.00 59.94 198 SER A O 1
ATOM 1681 N N . PHE A 1 199 ? 40.629 30.542 33.776 1.00 53.12 199 PHE A N 1
ATOM 1682 C CA . PHE A 1 199 ? 40.377 31.728 34.589 1.00 53.12 199 PHE A CA 1
ATOM 1683 C C . PHE A 1 199 ? 41.664 32.109 35.332 1.00 53.12 199 PHE A C 1
ATOM 1685 O O . PHE A 1 199 ? 42.260 31.291 36.024 1.00 53.12 199 PHE A O 1
ATOM 1692 N N . MET A 1 200 ? 42.049 33.381 35.181 1.00 50.09 200 MET A N 1
ATOM 1693 C CA . MET A 1 200 ? 42.951 34.130 36.066 1.00 50.09 200 MET A CA 1
ATOM 1694 C C . MET A 1 200 ? 44.464 33.882 35.923 1.00 50.09 200 MET A C 1
ATOM 1696 O O . MET A 1 200 ? 45.147 33.542 36.880 1.00 50.09 200 MET A O 1
ATOM 1700 N N . ASN A 1 201 ? 45.026 34.241 34.764 1.00 48.78 201 ASN A N 1
ATOM 1701 C CA . ASN A 1 201 ? 46.343 34.892 34.755 1.00 48.78 201 ASN A CA 1
ATOM 1702 C C . ASN A 1 201 ? 46.141 36.400 34.976 1.00 48.78 201 ASN A C 1
ATOM 1704 O O . ASN A 1 201 ? 46.125 37.179 34.026 1.00 48.78 201 ASN A O 1
ATOM 1708 N N . SER A 1 202 ? 45.955 36.820 36.229 1.00 50.78 202 SER A N 1
ATOM 1709 C CA . SER A 1 202 ? 46.198 38.210 36.633 1.00 50.78 202 SER A CA 1
ATOM 1710 C C . SER A 1 202 ? 47.575 38.271 37.306 1.00 50.78 202 SER A C 1
ATOM 1712 O O . SER A 1 202 ? 47.783 37.537 38.275 1.00 50.78 202 SER A O 1
ATOM 1714 N N . PRO A 1 203 ? 48.530 39.084 36.821 1.00 52.88 203 PRO A N 1
ATOM 1715 C CA . PRO A 1 203 ? 49.853 39.183 37.433 1.00 52.88 203 PRO A CA 1
ATOM 1716 C C . PRO A 1 203 ? 49.766 39.774 38.855 1.00 52.88 203 PRO A C 1
ATOM 1718 O O . PRO A 1 203 ? 48.867 40.572 39.131 1.00 52.88 203 PRO A O 1
ATOM 1721 N N . PRO A 1 204 ? 50.679 39.407 39.773 1.00 48.78 204 PRO A N 1
ATOM 1722 C CA . PRO A 1 204 ? 50.602 39.822 41.171 1.00 48.78 204 PRO A CA 1
ATOM 1723 C C . PRO A 1 204 ? 50.900 41.321 41.317 1.00 48.78 204 PRO A C 1
ATOM 1725 O O . PRO A 1 204 ? 52.015 41.773 41.054 1.00 48.78 204 PRO A O 1
ATOM 1728 N N . ILE A 1 205 ? 49.914 42.098 41.772 1.00 45.75 205 ILE A N 1
ATOM 1729 C CA . ILE A 1 205 ? 50.109 43.498 42.166 1.00 45.75 205 ILE A CA 1
ATOM 1730 C C . ILE A 1 205 ? 50.715 43.508 43.575 1.00 45.75 205 ILE A C 1
ATOM 1732 O O . ILE A 1 205 ? 50.040 43.272 44.573 1.00 45.75 205 ILE A O 1
ATOM 1736 N N . SER A 1 206 ? 52.019 43.766 43.635 1.00 43.34 206 SER A N 1
ATOM 1737 C CA . SER A 1 206 ? 52.756 44.103 44.853 1.00 43.34 206 SER A CA 1
ATOM 1738 C C . SER A 1 206 ? 52.432 45.539 45.254 1.00 43.34 206 SER A C 1
ATOM 1740 O O . SER A 1 206 ? 52.799 46.454 44.524 1.00 43.34 206 SER A O 1
ATOM 1742 N N . HIS A 1 207 ? 51.807 45.758 46.413 1.00 47.03 207 HIS A N 1
ATOM 1743 C CA . HIS A 1 207 ? 51.956 47.026 47.126 1.00 47.03 207 HIS A CA 1
ATOM 1744 C C . HIS A 1 207 ? 52.028 46.816 48.645 1.00 47.03 207 HIS A C 1
ATOM 1746 O O . HIS A 1 207 ? 51.248 46.087 49.251 1.00 47.03 207 HIS A O 1
ATOM 1752 N N . LYS A 1 208 ? 53.073 47.434 49.201 1.00 44.97 208 LYS A N 1
ATOM 1753 C CA . LYS A 1 208 ? 53.637 47.325 50.550 1.00 44.97 208 LYS A CA 1
ATOM 1754 C C . LYS A 1 208 ? 52.655 47.690 51.668 1.00 44.97 208 LYS A C 1
ATOM 1756 O O . LYS A 1 208 ? 51.915 48.661 51.555 1.00 44.97 208 LYS A O 1
ATOM 1761 N N . MET A 1 209 ? 52.770 46.964 52.783 1.00 37.59 209 MET A N 1
ATOM 1762 C CA . MET A 1 209 ? 52.236 47.347 54.092 1.00 37.59 209 MET A CA 1
ATOM 1763 C C . MET A 1 209 ? 52.794 48.705 54.538 1.00 37.59 209 MET A C 1
ATOM 1765 O O . MET A 1 209 ? 54.011 48.893 54.564 1.00 37.59 209 MET A O 1
ATOM 1769 N N . ILE A 1 210 ? 51.906 49.604 54.956 1.00 40.94 210 ILE A N 1
ATOM 1770 C CA . ILE A 1 210 ? 52.216 50.691 55.887 1.00 40.94 210 ILE A CA 1
ATOM 1771 C C . ILE A 1 210 ? 51.335 50.444 57.113 1.00 40.94 210 ILE A C 1
ATOM 1773 O O . ILE A 1 210 ? 50.110 50.455 57.014 1.00 40.94 210 ILE A O 1
ATOM 1777 N N . THR A 1 211 ? 51.968 50.152 58.245 1.00 45.25 211 THR A N 1
ATOM 1778 C CA . THR A 1 211 ? 51.354 50.169 59.575 1.00 45.25 211 THR A CA 1
ATOM 1779 C C . THR A 1 211 ? 51.820 51.426 60.303 1.00 45.25 211 THR A C 1
ATOM 1781 O O . THR A 1 211 ? 53.031 51.595 60.451 1.00 45.25 211 THR A O 1
ATOM 1784 N N . TYR A 1 212 ? 50.832 52.187 60.791 1.00 38.38 212 TYR A N 1
ATOM 1785 C CA . TYR A 1 212 ? 50.869 53.447 61.556 1.00 38.38 212 TYR A CA 1
ATOM 1786 C C . TYR A 1 212 ? 51.220 54.719 60.780 1.00 38.38 212 TYR A C 1
ATOM 1788 O O . TYR A 1 212 ? 52.324 54.805 60.204 1.00 38.38 212 TYR A O 1
#